Protein AF-A0A2V7P627-F1 (afdb_monomer)

Nearest PDB structures (foldseek):
  2wat-assembly2_E  TM=8.563E-01  e=9.456E-11  Saccharomyces cerevisiae
  8psp-assembly1_A  TM=8.631E-01  e=3.280E-10  Saccharomyces cerevisiae
  3hmj-assembly1_C  TM=8.530E-01  e=2.897E-10  Saccharomyces cerevisiae
  6ql6-assembly1_B  TM=8.631E-01  e=8.338E-10  Saccharomyces cerevisiae
  6ql5-assembly1_A  TM=8.754E-01  e=1.872E-09  Saccharomyces cerevisiae

Sequence (195 aa):
MSSPSKHGAGRPRSTPSRAGGRRSGRCSSCGHRSPPHSSGWASCWGAISPPRCGSRCGWASEPVLPAVNALGVGVDLVEVPRVSAIIADKGARVFERLLTPAERAYCESRPDPATHVAVRLAAKEAVYKALQGSEAARGIGWREIEVTRGADGRPDVALSGAAAARAAELRVRRVLLSLSHTHLAAVAVAVLVGE

Foldseek 3Di:
DDDDDDDDDDDDDDDPPDPPPPPQDQDPPQRDGDDPPPPDDDDPPDDDPDPPPVDPDPPPPDPPDPDWAWLFKFKFKFWLVVLVVCCVPPNPCVCPQQADPVQQVVLVPDPRSSQSSQQLNRQLRGLLRRLDDDPLSVPDGNHQWHFDADPVRHTAIHGDDSSVVSCVVSQFPGKDKDWDDDNTMIMIMITGTHD

Solvent-accessible surface area (backbone atoms only — not comparable to full-atom values): 11926 Å² total; per-residue (Å²): 134,82,86,81,91,88,87,90,85,90,82,78,88,80,68,82,72,79,77,77,76,77,73,83,65,53,43,92,90,74,68,50,69,77,76,80,85,71,93,66,98,71,85,92,82,73,93,72,80,74,80,85,66,91,61,92,69,83,72,75,76,73,82,78,69,80,83,78,37,72,77,27,59,16,68,28,75,25,50,15,60,61,42,42,50,47,35,73,75,64,37,70,69,69,46,56,75,51,38,43,74,66,51,45,53,56,23,68,76,40,100,56,34,37,52,47,46,19,40,51,52,9,39,41,48,1,43,50,54,25,60,49,92,50,76,67,44,75,64,47,51,51,53,26,45,37,79,47,64,43,97,86,68,44,63,33,72,50,62,34,74,49,43,34,52,50,35,56,74,69,46,47,73,45,66,49,57,48,77,52,70,56,89,58,34,13,37,14,40,22,35,31,26,36,119

Structure (mmCIF, N/CA/C/O backbone):
data_AF-A0A2V7P627-F1
#
_entry.id   AF-A0A2V7P627-F1
#
loop_
_atom_site.group_PDB
_atom_site.id
_atom_site.type_symbol
_atom_site.label_atom_id
_atom_site.label_alt_id
_atom_site.label_comp_id
_atom_site.label_asym_id
_atom_site.label_entity_id
_atom_site.label_seq_id
_atom_site.pdbx_PDB_ins_code
_atom_site.Cartn_x
_atom_site.Cartn_y
_atom_site.Cartn_z
_atom_site.occupancy
_atom_site.B_iso_or_equiv
_atom_site.auth_seq_id
_atom_site.auth_comp_id
_atom_site.auth_asym_id
_atom_site.auth_atom_id
_atom_site.pdbx_PDB_model_num
ATOM 1 N N . MET A 1 1 ? 28.069 41.485 -55.668 1.00 43.44 1 MET A N 1
ATOM 2 C CA . MET A 1 1 ? 27.553 42.742 -56.254 1.00 43.44 1 MET A CA 1
ATOM 3 C C . MET A 1 1 ? 26.040 42.770 -56.074 1.00 43.44 1 MET A C 1
ATOM 5 O O . MET A 1 1 ? 25.425 41.731 -56.239 1.00 43.44 1 MET A O 1
ATOM 9 N N . SER A 1 2 ? 25.514 43.927 -55.668 1.00 39.09 2 SER A N 1
ATOM 10 C CA . SER A 1 2 ? 24.137 44.456 -55.766 1.00 39.09 2 SER A CA 1
ATOM 11 C C . SER A 1 2 ? 22.899 43.534 -55.813 1.00 39.09 2 SER A C 1
ATOM 13 O O . SER A 1 2 ? 22.670 42.822 -56.785 1.00 39.09 2 SER A O 1
ATOM 15 N N . SER A 1 3 ? 21.994 43.737 -54.845 1.00 39.91 3 SER A N 1
ATOM 16 C CA . SER A 1 3 ? 20.529 43.580 -55.002 1.00 39.91 3 SER A CA 1
ATOM 17 C C . SER A 1 3 ? 19.952 44.639 -55.971 1.00 39.91 3 SER A C 1
ATOM 19 O O . SER A 1 3 ? 20.650 45.614 -56.267 1.00 39.91 3 SER A O 1
ATOM 21 N N . PRO A 1 4 ? 18.688 44.520 -56.439 1.00 46.06 4 PRO A N 1
ATOM 22 C CA . PRO A 1 4 ? 17.553 45.177 -55.742 1.00 46.06 4 PRO A CA 1
ATOM 23 C C . PRO A 1 4 ? 16.238 44.343 -55.719 1.00 46.06 4 PRO A C 1
ATOM 25 O O . PRO A 1 4 ? 15.962 43.587 -56.637 1.00 46.06 4 PRO A O 1
ATOM 28 N N . SER A 1 5 ? 15.453 44.332 -54.625 1.00 34.78 5 SER A N 1
ATOM 29 C CA . SER A 1 5 ? 14.302 45.232 -54.310 1.00 34.78 5 SER A CA 1
ATOM 30 C C . SER A 1 5 ? 13.146 45.140 -55.334 1.00 34.78 5 SER A C 1
ATOM 32 O O . SER A 1 5 ? 13.387 45.408 -56.504 1.00 34.78 5 SER A O 1
ATOM 34 N N . LYS A 1 6 ? 11.884 44.812 -55.012 1.00 37.53 6 LYS A N 1
ATOM 35 C CA . LYS A 1 6 ? 10.861 45.443 -54.122 1.00 37.53 6 LYS A CA 1
ATOM 36 C C . LYS A 1 6 ? 9.587 44.543 -54.163 1.00 37.53 6 LYS A C 1
ATOM 38 O O . LYS A 1 6 ? 9.562 43.644 -54.991 1.00 37.53 6 LYS A O 1
ATOM 43 N N . HIS A 1 7 ? 8.478 44.673 -53.418 1.00 32.97 7 HIS A N 1
ATOM 44 C CA . HIS A 1 7 ? 7.938 45.517 -52.318 1.00 32.97 7 HIS A CA 1
ATOM 45 C C . HIS A 1 7 ? 7.317 44.540 -51.260 1.00 32.97 7 HIS A C 1
ATOM 47 O O . HIS A 1 7 ? 7.348 43.337 -51.479 1.00 32.97 7 HIS A O 1
ATOM 53 N N . GLY A 1 8 ? 6.723 44.893 -50.108 1.00 31.92 8 GLY A N 1
ATOM 54 C CA . GLY A 1 8 ? 6.481 46.171 -49.422 1.00 31.92 8 GLY A CA 1
ATOM 55 C C . GLY A 1 8 ? 5.060 46.241 -48.824 1.00 31.92 8 GLY A C 1
ATOM 56 O O . GLY A 1 8 ? 4.102 46.415 -49.566 1.00 31.92 8 GLY A O 1
ATOM 57 N N . ALA A 1 9 ? 4.920 46.153 -47.494 1.00 35.50 9 ALA A N 1
ATOM 58 C CA . ALA A 1 9 ? 3.683 46.464 -46.759 1.00 35.50 9 ALA A CA 1
ATOM 59 C C . ALA A 1 9 ? 4.011 46.789 -45.289 1.00 35.50 9 ALA A C 1
ATOM 61 O O . ALA A 1 9 ? 4.375 45.906 -44.516 1.00 35.50 9 ALA A O 1
ATOM 62 N N . GLY A 1 10 ? 3.920 48.062 -44.897 1.00 35.00 10 GLY A N 1
ATOM 63 C CA . GLY A 1 10 ? 4.125 48.479 -43.506 1.00 35.00 10 GLY A CA 1
ATOM 64 C C . GLY A 1 10 ? 2.839 48.402 -42.681 1.00 35.00 10 GLY A C 1
ATOM 65 O O . GLY A 1 10 ? 1.752 48.608 -43.215 1.00 35.00 10 GLY A O 1
ATOM 66 N N . ARG A 1 11 ? 2.964 48.177 -41.368 1.00 34.94 11 ARG A N 1
ATOM 67 C CA . ARG A 1 11 ? 1.952 48.473 -40.332 1.00 34.94 11 ARG A CA 1
ATOM 68 C C . ARG A 1 11 ? 2.664 48.717 -38.981 1.00 34.94 11 ARG A C 1
ATOM 70 O O . ARG A 1 11 ? 3.873 48.500 -38.902 1.00 34.94 11 ARG A O 1
ATOM 77 N N . PRO A 1 12 ? 2.010 49.372 -38.007 1.00 37.28 12 PRO A N 1
ATOM 78 C CA . PRO A 1 12 ? 2.596 50.581 -37.430 1.00 37.28 12 PRO A CA 1
ATOM 79 C C . PRO A 1 12 ? 3.359 50.362 -36.124 1.00 37.28 12 PRO A C 1
ATOM 81 O O . PRO A 1 12 ? 3.145 49.392 -35.403 1.00 37.28 12 PRO A O 1
ATOM 84 N N . ARG A 1 13 ? 4.168 51.367 -35.764 1.00 35.12 13 ARG A N 1
ATOM 85 C CA . ARG A 1 13 ? 4.647 51.545 -34.389 1.00 35.12 13 ARG A CA 1
ATOM 86 C C . ARG A 1 13 ? 3.436 51.697 -33.469 1.00 35.12 13 ARG A C 1
ATOM 88 O O . ARG A 1 13 ? 2.691 52.668 -33.595 1.00 35.12 13 ARG A O 1
ATOM 95 N N . SER A 1 14 ? 3.255 50.763 -32.544 1.00 32.97 14 SER A N 1
ATOM 96 C CA . SER A 1 14 ? 2.273 50.889 -31.473 1.00 32.97 14 SER A CA 1
ATOM 97 C C . SER A 1 14 ? 2.694 52.014 -30.529 1.00 32.97 14 SER A C 1
ATOM 99 O O . SER A 1 14 ? 3.582 51.840 -29.692 1.00 32.97 14 SER A O 1
ATOM 101 N N . THR A 1 15 ? 2.050 53.172 -30.651 1.00 41.25 15 THR A N 1
ATOM 102 C CA . THR A 1 15 ? 1.979 54.129 -29.547 1.00 41.25 15 THR A CA 1
ATOM 103 C C . THR A 1 15 ? 1.374 53.424 -28.327 1.00 41.25 15 THR A C 1
ATOM 105 O O . THR A 1 15 ? 0.444 52.628 -28.496 1.00 41.25 15 THR A O 1
ATOM 108 N N . PRO A 1 16 ? 1.864 53.674 -27.097 1.00 34.44 16 PRO A N 1
ATOM 109 C CA . PRO A 1 16 ? 1.211 53.140 -25.911 1.00 34.44 16 PRO A CA 1
ATOM 110 C C . PRO A 1 16 ? -0.212 53.699 -25.862 1.00 34.44 16 PRO A C 1
ATOM 112 O O . PRO A 1 16 ? -0.418 54.915 -25.811 1.00 34.44 16 PRO A O 1
ATOM 115 N N . SER A 1 17 ? -1.201 52.810 -25.935 1.00 33.69 17 SER A N 1
ATOM 116 C CA . SER A 1 17 ? -2.601 53.202 -25.858 1.00 33.69 17 SER A CA 1
ATOM 117 C C . SER A 1 17 ? -2.856 53.892 -24.520 1.00 33.69 17 SER A C 1
ATOM 119 O O . SER A 1 17 ? -2.398 53.438 -23.470 1.00 33.69 17 SER A O 1
ATOM 121 N N . ARG A 1 18 ? -3.590 55.014 -24.565 1.00 33.91 18 ARG A N 1
ATOM 122 C CA . ARG A 1 18 ? -4.068 55.718 -23.368 1.00 33.91 18 ARG A CA 1
ATOM 123 C C . ARG A 1 18 ? -4.609 54.697 -22.373 1.00 33.91 18 ARG A C 1
ATOM 125 O O . ARG A 1 18 ? -5.536 53.959 -22.705 1.00 33.91 18 ARG A O 1
ATOM 132 N N . ALA A 1 19 ? -4.053 54.693 -21.163 1.00 36.66 19 ALA A N 1
ATOM 133 C CA . ALA A 1 19 ? -4.541 53.851 -20.086 1.00 36.66 19 ALA A CA 1
ATOM 134 C C . ALA A 1 19 ? -6.048 54.077 -19.915 1.00 36.66 19 ALA A C 1
ATOM 136 O O . ALA A 1 19 ? -6.486 55.181 -19.580 1.00 36.66 19 ALA A O 1
ATOM 137 N N . GLY A 1 20 ? -6.841 53.030 -20.155 1.00 32.53 20 GLY A N 1
ATOM 138 C CA . GLY A 1 20 ? -8.255 53.033 -19.814 1.00 32.53 20 GLY A CA 1
ATOM 139 C C . GLY A 1 20 ? -8.366 53.241 -18.311 1.00 32.53 20 GLY A C 1
ATOM 140 O O . GLY A 1 20 ? -8.034 52.340 -17.540 1.00 32.53 20 GLY A O 1
ATOM 141 N N . GLY A 1 21 ? -8.765 54.447 -17.902 1.00 34.91 21 GLY A N 1
ATOM 142 C CA . GLY A 1 21 ? -8.850 54.829 -16.500 1.00 34.91 21 GLY A CA 1
ATOM 143 C C . GLY A 1 21 ? -9.777 53.873 -15.764 1.00 34.91 21 GLY A C 1
ATOM 144 O O . GLY A 1 21 ? -10.999 53.967 -15.897 1.00 34.91 21 GLY A O 1
ATOM 145 N N . ARG A 1 22 ? -9.196 52.943 -14.996 1.00 37.66 22 ARG A N 1
ATOM 146 C CA . ARG A 1 22 ? -9.952 52.014 -14.157 1.00 37.66 22 ARG A CA 1
ATOM 147 C C . ARG A 1 22 ? -10.701 52.857 -13.138 1.00 37.66 22 ARG A C 1
ATOM 149 O O . ARG A 1 22 ? -10.106 53.346 -12.179 1.00 37.66 22 ARG A O 1
ATOM 156 N N . ARG A 1 23 ? -12.001 53.063 -13.369 1.00 40.00 23 ARG A N 1
ATOM 157 C CA . ARG A 1 23 ? -12.879 53.715 -12.400 1.00 40.00 23 ARG A CA 1
ATOM 158 C C . ARG A 1 23 ? -12.773 52.914 -11.112 1.00 40.00 23 ARG A C 1
ATOM 160 O O . ARG A 1 23 ? -13.258 51.789 -11.042 1.00 40.00 23 ARG A O 1
ATOM 167 N N . SER A 1 24 ? -12.148 53.503 -10.098 1.00 48.25 24 SER A N 1
ATOM 168 C CA . SER A 1 24 ? -12.245 53.043 -8.719 1.00 48.25 24 SER A CA 1
ATOM 169 C C . SER A 1 24 ? -13.691 53.249 -8.271 1.00 48.25 24 SER A C 1
ATOM 171 O O . SER A 1 24 ? -14.026 54.282 -7.685 1.00 48.25 24 SER A O 1
ATOM 173 N N . GLY A 1 25 ? -14.558 52.316 -8.662 1.00 42.22 25 GLY A N 1
ATOM 174 C CA . GLY A 1 25 ? -15.980 52.339 -8.373 1.00 42.22 25 GLY A CA 1
ATOM 175 C C . GLY A 1 25 ? -16.174 52.276 -6.870 1.00 42.22 25 GLY A C 1
ATOM 176 O O . GLY A 1 25 ? -15.902 51.255 -6.246 1.00 42.22 25 GLY A O 1
ATOM 177 N N . ARG A 1 26 ? -16.614 53.389 -6.288 1.00 46.44 26 ARG A N 1
ATOM 178 C CA . ARG A 1 26 ? -17.096 53.410 -4.913 1.00 46.44 26 ARG A CA 1
ATOM 179 C C . ARG A 1 26 ? -18.377 52.577 -4.881 1.00 46.44 26 ARG A C 1
ATOM 181 O O . ARG A 1 26 ? -19.269 52.839 -5.687 1.00 46.44 26 ARG A O 1
ATOM 188 N N . CYS A 1 27 ? -18.474 51.594 -3.988 1.00 47.19 27 CYS A N 1
ATOM 189 C CA . CYS A 1 27 ? -19.722 50.848 -3.835 1.00 47.19 27 CYS A CA 1
ATOM 190 C C . CYS A 1 27 ? -20.835 51.822 -3.415 1.00 47.19 27 CYS A C 1
ATOM 192 O O . CYS A 1 27 ? -20.680 52.542 -2.425 1.00 47.19 27 CYS A O 1
ATOM 194 N N . SER A 1 28 ? -21.930 51.875 -4.177 1.00 52.12 28 SER A N 1
ATOM 195 C CA . SER A 1 28 ? -22.992 52.875 -4.010 1.00 52.12 28 SER A CA 1
ATOM 196 C C . SER A 1 28 ? -23.788 52.724 -2.711 1.00 52.12 28 SER A C 1
ATOM 198 O O . SER A 1 28 ? -24.408 53.692 -2.286 1.00 52.12 28 SER A O 1
ATOM 200 N N . SER A 1 29 ? -23.741 51.558 -2.056 1.00 48.91 29 SER A N 1
ATOM 201 C CA . SER A 1 29 ? -24.417 51.310 -0.776 1.00 48.91 29 SER A CA 1
ATOM 202 C C . SER A 1 29 ? -23.550 51.556 0.464 1.00 48.91 29 SER A C 1
ATOM 204 O O . SER A 1 29 ? -24.093 51.903 1.508 1.00 48.91 29 SER A O 1
ATOM 206 N N . CYS A 1 30 ? -22.225 51.365 0.389 1.00 58.12 30 CYS A N 1
ATOM 207 C CA . CYS A 1 30 ? -21.352 51.382 1.574 1.00 58.12 30 CYS A CA 1
ATOM 208 C C . CYS A 1 30 ? -20.123 52.297 1.474 1.00 58.12 30 CYS A C 1
ATOM 210 O O . CYS A 1 30 ? -19.327 52.361 2.406 1.00 58.12 30 CYS A O 1
ATOM 212 N N . GLY A 1 31 ? -19.924 53.008 0.363 1.00 52.84 31 GLY A N 1
ATOM 213 C CA . GLY A 1 31 ? -18.930 54.079 0.269 1.00 52.84 31 GLY A CA 1
ATOM 214 C C . GLY A 1 31 ? -17.454 53.650 0.250 1.00 52.84 31 GLY A C 1
ATOM 215 O O . GLY A 1 31 ? -16.599 54.492 -0.037 1.00 52.84 31 GLY A O 1
ATOM 216 N N . HIS A 1 32 ? -17.127 52.382 0.502 1.00 51.62 32 HIS A N 1
ATOM 217 C CA . HIS A 1 32 ? -15.751 51.885 0.491 1.00 51.62 32 HIS A CA 1
ATOM 218 C C . HIS A 1 32 ? -15.153 51.835 -0.927 1.00 51.62 32 HIS A C 1
ATOM 220 O O . HIS A 1 32 ? -15.838 51.561 -1.917 1.00 51.62 32 HIS A O 1
ATOM 226 N N . ARG A 1 33 ? -13.841 52.096 -1.010 1.00 47.50 33 ARG A N 1
ATOM 227 C CA . ARG A 1 33 ? -12.999 51.744 -2.162 1.00 47.50 33 ARG A CA 1
ATOM 228 C C . ARG A 1 33 ? -12.481 50.323 -1.966 1.00 47.50 33 ARG A C 1
ATOM 230 O O . ARG A 1 33 ? -12.015 50.005 -0.874 1.00 47.50 33 ARG A O 1
ATOM 237 N N . SER A 1 34 ? -12.473 49.522 -3.027 1.00 49.00 34 SER A N 1
ATOM 238 C CA . SER A 1 34 ? -11.643 48.316 -3.069 1.00 49.00 34 SER A CA 1
ATOM 239 C C . SER A 1 34 ? -10.171 48.699 -2.857 1.00 49.00 34 SER A C 1
ATOM 241 O O . SER A 1 34 ? -9.734 49.700 -3.443 1.00 49.00 34 SER A O 1
ATOM 243 N N . PRO A 1 35 ? -9.392 47.945 -2.060 1.00 52.38 35 PRO A N 1
ATOM 244 C CA . PRO A 1 35 ? -7.947 48.131 -2.016 1.00 52.38 35 PRO A CA 1
ATOM 245 C C . PRO A 1 35 ? -7.351 47.845 -3.405 1.00 52.38 35 PRO A C 1
ATOM 247 O O . PRO A 1 35 ? -7.895 47.017 -4.145 1.00 52.38 35 PRO A O 1
ATOM 250 N N . PRO A 1 36 ? -6.258 48.522 -3.801 1.00 43.66 36 PRO A N 1
ATOM 251 C CA . PRO A 1 36 ? -5.590 48.215 -5.055 1.00 43.66 36 PRO A CA 1
ATOM 252 C C . PRO A 1 36 ? -5.055 46.781 -5.010 1.00 43.66 36 PRO A C 1
ATOM 254 O O . PRO A 1 36 ? -4.403 46.385 -4.047 1.00 43.66 36 PRO A O 1
ATOM 257 N N . HIS A 1 37 ? -5.314 46.012 -6.065 1.00 47.41 37 HIS A N 1
ATOM 258 C CA . HIS A 1 37 ? -4.765 44.668 -6.216 1.00 47.41 37 HIS A CA 1
ATOM 259 C C . HIS A 1 37 ? -3.249 44.775 -6.438 1.00 47.41 37 HIS A C 1
ATOM 261 O O . HIS A 1 37 ? -2.794 44.989 -7.563 1.00 47.41 37 HIS A O 1
ATOM 267 N N . SER A 1 38 ? -2.457 44.668 -5.372 1.00 43.28 38 SER A N 1
ATOM 268 C CA . SER A 1 38 ? -1.006 44.556 -5.482 1.00 43.28 38 SER A CA 1
ATOM 269 C C . SER A 1 38 ? -0.659 43.181 -6.045 1.00 43.28 38 SER A C 1
ATOM 271 O O . SER A 1 38 ? -0.788 42.166 -5.361 1.00 43.28 38 SER A O 1
ATOM 273 N N . SER A 1 39 ? -0.209 43.146 -7.296 1.00 48.56 39 SER A N 1
ATOM 274 C CA . SER A 1 39 ? 0.415 41.973 -7.901 1.00 48.56 39 SER A CA 1
ATOM 275 C C . SER A 1 39 ? 1.757 41.696 -7.213 1.00 48.56 39 SER A C 1
ATOM 277 O O . SER A 1 39 ? 2.793 42.204 -7.638 1.00 48.56 39 SER A O 1
ATOM 279 N N . GLY A 1 40 ? 1.728 40.925 -6.129 1.00 37.06 40 GLY A N 1
ATOM 280 C CA . GLY A 1 40 ? 2.912 40.544 -5.366 1.00 37.06 40 GLY A CA 1
ATOM 281 C C . GLY A 1 40 ? 2.590 39.423 -4.387 1.00 37.06 40 GLY A C 1
ATOM 282 O O . GLY A 1 40 ? 1.754 39.588 -3.502 1.00 37.06 40 GLY A O 1
ATOM 283 N N . TRP A 1 41 ? 3.248 38.275 -4.550 1.00 43.81 41 TRP A N 1
ATOM 284 C CA . TRP A 1 41 ? 3.191 37.185 -3.580 1.00 43.81 41 TRP A CA 1
ATOM 285 C C . TRP A 1 41 ? 3.935 37.588 -2.301 1.00 43.81 41 TRP A C 1
ATOM 287 O O . TRP A 1 41 ? 5.161 37.530 -2.255 1.00 43.81 41 TRP A O 1
ATOM 297 N N . ALA A 1 42 ? 3.197 37.973 -1.259 1.00 34.00 42 ALA A N 1
ATOM 298 C CA . ALA A 1 42 ? 3.741 38.141 0.084 1.00 34.00 42 ALA A CA 1
ATOM 299 C C . ALA A 1 42 ? 2.686 37.832 1.162 1.00 34.00 42 ALA A C 1
ATOM 301 O O . ALA A 1 42 ? 1.607 38.417 1.181 1.00 34.00 42 ALA A O 1
ATOM 302 N N . SER A 1 43 ? 3.039 36.912 2.067 1.00 37.88 43 SER A N 1
ATOM 303 C CA . SER A 1 43 ? 2.527 36.799 3.445 1.00 37.88 43 SER A CA 1
ATOM 304 C C . SER A 1 43 ? 1.008 36.940 3.677 1.00 37.88 43 SER A C 1
ATOM 306 O O . SER A 1 43 ? 0.545 37.936 4.226 1.00 37.88 43 SER A O 1
ATOM 308 N N . CYS A 1 44 ? 0.245 35.876 3.406 1.00 35.41 44 CYS A N 1
ATOM 309 C CA . CYS A 1 44 ? -1.095 35.675 3.986 1.00 35.41 44 CYS A CA 1
ATOM 310 C C . CYS A 1 44 ? -1.037 34.806 5.259 1.00 35.41 44 CYS A C 1
ATOM 312 O O . CYS A 1 44 ? -1.666 33.756 5.334 1.00 35.41 44 CYS A O 1
ATOM 314 N N . TRP A 1 45 ? -0.261 35.241 6.256 1.00 40.31 45 TRP A N 1
ATOM 315 C CA . TRP A 1 45 ? -0.302 34.728 7.635 1.00 40.31 45 TRP A CA 1
ATOM 316 C C . TRP A 1 45 ? -0.475 35.927 8.572 1.00 40.31 45 TRP A C 1
ATOM 318 O O . TRP A 1 45 ? 0.486 36.486 9.091 1.00 40.31 45 TRP A O 1
ATOM 328 N N . GLY A 1 46 ? -1.720 36.380 8.706 1.00 37.38 46 GLY A N 1
ATOM 329 C CA . GLY A 1 46 ? -2.090 37.572 9.466 1.00 37.38 46 GLY A CA 1
ATOM 330 C C . GLY A 1 46 ? -3.586 37.829 9.327 1.00 37.38 46 GLY A C 1
ATOM 331 O O . GLY A 1 46 ? -4.095 37.937 8.215 1.00 37.38 46 GLY A O 1
ATOM 332 N N . ALA A 1 47 ? -4.300 37.851 10.451 1.00 49.97 47 ALA A N 1
ATOM 333 C CA . ALA A 1 47 ? -5.758 37.835 10.476 1.00 49.97 47 ALA A CA 1
ATOM 334 C C . ALA A 1 47 ? -6.393 39.047 9.770 1.00 49.97 47 ALA A C 1
ATOM 336 O O . ALA A 1 47 ? -6.164 40.192 10.156 1.00 49.97 47 ALA A O 1
ATOM 337 N N . ILE A 1 48 ? -7.286 38.780 8.814 1.00 44.91 48 ILE A N 1
ATOM 338 C CA . ILE A 1 48 ? -8.283 39.746 8.342 1.00 44.91 48 ILE A CA 1
ATOM 339 C C . ILE A 1 48 ? -9.642 39.047 8.330 1.00 44.91 48 ILE A C 1
ATOM 341 O O . ILE A 1 48 ? -10.093 38.532 7.308 1.00 44.91 48 ILE A O 1
ATOM 345 N N . SER A 1 49 ? -10.328 39.066 9.473 1.00 48.88 49 SER A N 1
ATOM 346 C CA . SER A 1 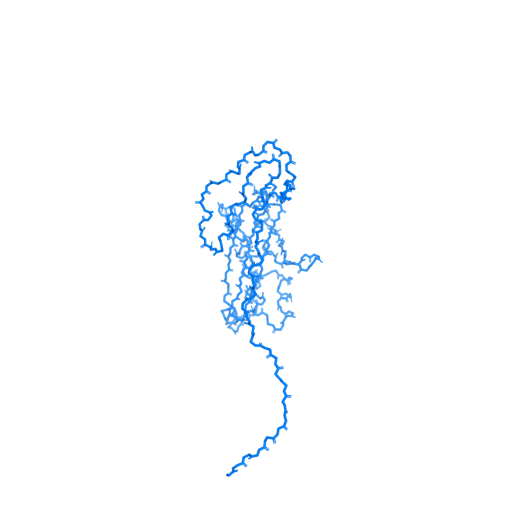49 ? -11.791 39.000 9.450 1.00 48.88 49 SER A CA 1
ATOM 347 C C . SER A 1 49 ? -12.273 40.197 8.623 1.00 48.88 49 SER A C 1
ATOM 349 O O . SER A 1 49 ? -11.934 41.329 8.986 1.00 48.88 49 SER A O 1
ATOM 351 N N . PRO A 1 50 ? -13.017 40.010 7.517 1.00 52.16 50 PRO A N 1
ATOM 352 C CA . PRO A 1 50 ? -13.484 41.143 6.733 1.00 52.16 50 PRO A CA 1
ATOM 353 C C . PRO A 1 50 ? -14.370 42.039 7.614 1.00 52.16 50 PRO A C 1
ATOM 355 O O . PRO A 1 50 ? -15.132 41.522 8.441 1.00 52.16 50 PRO A O 1
ATOM 358 N N . PRO A 1 51 ? -14.294 43.376 7.473 1.00 46.56 51 PRO A N 1
ATOM 359 C CA . PRO A 1 51 ? -15.152 44.270 8.236 1.00 46.56 51 PRO A CA 1
ATOM 360 C C . PRO A 1 51 ? -16.614 43.913 7.959 1.00 46.56 51 PRO A C 1
ATOM 362 O O . PRO A 1 51 ? -17.018 43.787 6.800 1.00 46.56 51 PRO A O 1
ATOM 365 N N . ARG A 1 52 ? -17.408 43.738 9.025 1.00 43.59 52 ARG A N 1
ATOM 366 C CA . ARG A 1 52 ? -18.834 43.389 8.935 1.00 43.59 52 ARG A CA 1
ATOM 367 C C . ARG A 1 52 ? -19.619 44.541 8.308 1.00 43.59 52 ARG A C 1
ATOM 369 O O . ARG A 1 52 ? -20.193 45.377 8.999 1.00 43.59 52 ARG A O 1
ATOM 376 N N . CYS A 1 53 ? -19.647 44.576 6.981 1.00 45.97 53 CYS A N 1
ATOM 377 C CA . CYS A 1 53 ? -20.523 45.446 6.218 1.00 45.97 53 CYS A CA 1
ATOM 378 C C . CYS A 1 53 ? -21.973 45.012 6.480 1.00 45.97 53 CYS A C 1
ATOM 380 O O . CYS A 1 53 ? -22.390 43.946 6.039 1.00 45.97 53 CYS A O 1
ATOM 382 N N . GLY A 1 54 ? -22.737 45.822 7.218 1.00 53.41 54 GLY A N 1
ATOM 383 C CA . GLY A 1 54 ? -24.111 45.502 7.636 1.00 53.41 54 GLY A CA 1
ATOM 384 C C . GLY A 1 54 ? -25.160 45.476 6.513 1.00 53.41 54 GLY A C 1
ATOM 385 O O . GLY A 1 54 ? -26.342 45.290 6.789 1.00 53.41 54 GLY A O 1
ATOM 386 N N . SER A 1 55 ? -24.763 45.666 5.253 1.00 50.88 55 SER A N 1
ATOM 387 C CA . SER A 1 55 ? -25.639 45.468 4.095 1.00 50.88 55 SER A CA 1
ATOM 388 C C . SER A 1 55 ? -25.531 44.033 3.585 1.00 50.88 55 SER A C 1
ATOM 390 O O . SER A 1 55 ? -24.425 43.506 3.501 1.00 50.88 55 SER A O 1
ATOM 392 N N . ARG A 1 56 ? -26.650 43.433 3.157 1.00 48.03 56 ARG A N 1
ATOM 393 C CA . ARG A 1 56 ? -26.692 42.124 2.476 1.00 48.03 56 ARG A CA 1
ATOM 394 C C . ARG A 1 56 ? -26.014 42.176 1.099 1.00 48.03 56 ARG A C 1
ATOM 396 O O . ARG A 1 56 ? -26.679 42.122 0.068 1.00 48.03 56 ARG A O 1
ATOM 403 N N . CYS A 1 57 ? -24.689 42.268 1.063 1.00 50.72 57 CYS A N 1
ATOM 404 C CA . CYS A 1 57 ? -23.931 41.838 -0.100 1.00 50.72 57 CYS A CA 1
ATOM 405 C C . CYS A 1 57 ? -23.981 40.307 -0.138 1.00 50.72 57 CYS A C 1
ATOM 407 O O . CYS A 1 57 ? -23.595 39.640 0.820 1.00 50.72 57 CYS A O 1
ATOM 409 N N . GLY A 1 58 ? -24.501 39.761 -1.238 1.00 49.44 58 GLY A N 1
ATOM 410 C CA . GLY A 1 58 ? -24.558 38.324 -1.485 1.00 49.44 58 GLY A CA 1
ATOM 411 C C . GLY A 1 58 ? -23.176 37.769 -1.808 1.00 49.44 58 GLY A C 1
ATOM 412 O O . GLY A 1 58 ? -22.914 37.400 -2.948 1.00 49.44 58 GLY A O 1
ATOM 413 N N . TRP A 1 59 ? -22.298 37.711 -0.806 1.00 47.78 59 TRP A N 1
ATOM 414 C CA . TRP A 1 59 ? -21.193 36.762 -0.819 1.00 47.78 59 TRP A CA 1
ATOM 415 C C . TRP A 1 59 ? -21.854 35.388 -0.782 1.00 47.78 59 TRP A C 1
ATOM 417 O O . TRP A 1 59 ? -22.332 34.961 0.270 1.00 47.78 59 TRP A O 1
ATOM 427 N N . ALA A 1 60 ? -21.979 34.748 -1.946 1.00 54.59 60 ALA A N 1
ATOM 428 C CA . ALA A 1 60 ? -22.376 33.352 -2.001 1.00 54.59 60 ALA A CA 1
ATOM 429 C C . ALA A 1 60 ? -21.404 32.597 -1.094 1.00 54.59 60 ALA A C 1
ATOM 431 O O . ALA A 1 60 ? -20.193 32.667 -1.308 1.00 54.59 60 ALA A O 1
ATOM 432 N N . SER A 1 61 ? -21.924 31.963 -0.043 1.00 60.12 61 SER A N 1
ATOM 433 C CA . SER A 1 61 ? -21.112 31.135 0.837 1.00 60.12 61 SER A CA 1
ATOM 434 C C . SER A 1 61 ? -20.425 30.095 -0.035 1.00 60.12 61 SER A C 1
ATOM 436 O O . SER A 1 61 ? -21.124 29.304 -0.677 1.00 60.12 61 SER A O 1
ATOM 438 N N . GLU A 1 62 ? -19.091 30.124 -0.090 1.00 63.09 62 GLU A N 1
ATOM 439 C CA . GLU A 1 62 ? -18.340 29.073 -0.770 1.00 63.09 62 GLU A CA 1
ATOM 440 C C . GLU A 1 62 ? -18.835 27.723 -0.239 1.00 63.09 62 GLU A C 1
ATOM 442 O O . GLU A 1 62 ? -19.091 27.609 0.967 1.00 63.09 62 GLU A O 1
ATOM 447 N N . PRO A 1 63 ? -19.042 26.721 -1.112 1.00 59.91 63 PRO A N 1
ATOM 448 C CA . PRO A 1 63 ? -19.513 25.425 -0.668 1.00 59.91 63 PRO A CA 1
ATOM 449 C C . PRO A 1 63 ? -18.493 24.876 0.323 1.00 59.91 63 PRO A C 1
ATOM 451 O O . PRO A 1 63 ? -17.379 24.514 -0.055 1.00 59.91 63 PRO A O 1
ATOM 454 N N . VAL A 1 64 ? -18.881 24.840 1.600 1.00 63.38 64 VAL A N 1
ATOM 455 C CA . VAL A 1 64 ? -18.095 24.204 2.652 1.00 63.38 64 VAL A CA 1
ATOM 456 C C . VAL A 1 64 ? -18.011 22.738 2.262 1.00 63.38 64 VAL A C 1
ATOM 458 O O . VAL A 1 64 ? -18.990 22.000 2.381 1.00 63.38 64 VAL A O 1
ATOM 461 N N . LEU A 1 65 ? -16.861 22.343 1.712 1.00 64.56 65 LEU A N 1
ATOM 462 C CA . LEU A 1 65 ? -16.597 20.951 1.383 1.00 64.56 65 LEU A CA 1
ATOM 463 C C . LEU A 1 65 ? -16.818 20.125 2.658 1.00 64.56 65 LEU A C 1
ATOM 465 O O . LEU A 1 65 ? -16.420 20.581 3.736 1.00 64.56 65 LEU A O 1
ATOM 469 N N . PRO A 1 66 ? -17.463 18.946 2.567 1.00 69.12 66 PRO A N 1
ATOM 470 C CA . PRO A 1 66 ? -17.700 18.115 3.739 1.00 69.12 66 PRO A CA 1
ATOM 471 C C . PRO A 1 66 ? -16.370 17.868 4.451 1.00 69.12 66 PRO A C 1
ATOM 473 O O . PRO A 1 66 ? -15.380 17.504 3.812 1.00 69.12 66 PRO A O 1
ATOM 476 N N . ALA A 1 67 ? -16.341 18.132 5.759 1.00 73.75 67 ALA A N 1
ATOM 477 C CA . ALA A 1 67 ? -15.117 18.062 6.541 1.00 73.75 67 ALA A CA 1
ATOM 478 C C . ALA A 1 67 ? -14.540 16.641 6.474 1.00 73.75 67 A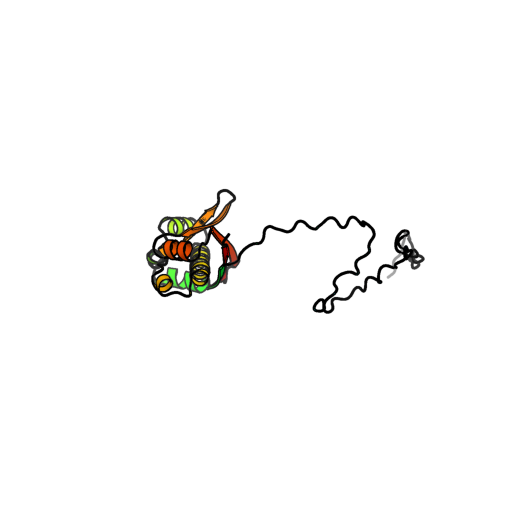LA A C 1
ATOM 480 O O . ALA A 1 67 ? -15.186 15.678 6.878 1.00 73.75 67 ALA A O 1
ATOM 481 N N . VAL A 1 68 ? -13.325 16.509 5.940 1.00 76.94 68 VAL A N 1
ATOM 482 C CA . VAL A 1 68 ? -12.628 15.223 5.861 1.00 76.94 68 VAL A CA 1
ATOM 483 C C . VAL A 1 68 ? -11.862 15.023 7.162 1.00 76.94 68 VAL A C 1
ATOM 485 O O . VAL A 1 68 ? -10.831 15.659 7.381 1.00 76.94 68 VAL A O 1
ATOM 488 N N . ASN A 1 69 ? -12.365 14.146 8.029 1.00 90.38 69 ASN A N 1
ATOM 489 C CA . ASN A 1 69 ? -11.710 13.810 9.287 1.00 90.38 69 ASN A CA 1
ATOM 490 C C . ASN A 1 69 ? -10.520 12.865 9.033 1.00 90.38 69 ASN A C 1
ATOM 492 O O . ASN A 1 69 ? -10.699 11.662 8.840 1.00 90.38 69 ASN A O 1
ATOM 496 N N . ALA A 1 70 ? -9.306 13.417 8.961 1.00 93.69 70 ALA A N 1
ATOM 497 C CA . ALA A 1 70 ? -8.086 12.655 8.704 1.00 93.69 70 ALA A CA 1
ATOM 498 C C . ALA A 1 70 ? -7.549 12.020 10.001 1.00 93.69 70 ALA A C 1
ATOM 500 O O . ALA A 1 70 ? -7.015 12.708 10.867 1.00 93.69 70 ALA A O 1
ATOM 501 N N . LEU A 1 71 ? -7.668 10.695 10.108 1.00 95.50 71 LEU A N 1
ATOM 502 C CA . LEU A 1 71 ? -7.290 9.909 11.291 1.00 95.50 71 LEU A CA 1
ATOM 503 C C . LEU A 1 71 ? -5.812 9.493 11.298 1.00 95.50 71 LEU A C 1
ATOM 505 O O . LEU A 1 71 ? -5.247 9.202 12.348 1.00 95.50 71 LEU A O 1
ATOM 509 N N . GLY A 1 72 ? -5.192 9.430 10.120 1.00 95.94 72 GLY A N 1
ATOM 510 C CA . GLY A 1 72 ? -3.819 8.973 9.941 1.00 95.94 72 GLY A CA 1
ATOM 511 C C . GLY A 1 72 ? -3.335 9.217 8.518 1.00 95.94 72 GLY A C 1
ATOM 512 O O . GLY A 1 72 ? -4.132 9.293 7.580 1.00 95.94 72 GLY A O 1
ATOM 513 N N . VAL A 1 73 ? -2.022 9.347 8.352 1.00 97.69 73 VAL A N 1
ATOM 514 C CA . VAL A 1 73 ? -1.368 9.565 7.059 1.00 97.69 73 VAL A CA 1
ATOM 515 C C . VAL A 1 73 ? -0.105 8.721 6.979 1.00 97.69 73 VAL A C 1
ATOM 517 O O . VAL A 1 73 ? 0.616 8.575 7.964 1.00 97.69 73 VAL A O 1
ATOM 520 N N . GLY A 1 74 ? 0.177 8.188 5.799 1.00 98.25 74 GLY A N 1
ATOM 521 C CA . GLY A 1 74 ? 1.423 7.497 5.516 1.00 98.25 74 GLY A CA 1
ATOM 522 C C . GLY A 1 74 ? 1.900 7.774 4.100 1.00 98.25 74 GLY A C 1
ATOM 523 O O . GLY A 1 74 ? 1.114 7.985 3.176 1.00 98.25 74 GLY A O 1
ATOM 524 N N . VAL A 1 75 ? 3.219 7.791 3.944 1.00 98.62 75 VAL A N 1
ATOM 525 C CA . VAL A 1 75 ? 3.906 7.955 2.665 1.00 98.62 75 VAL A CA 1
ATOM 526 C C . VAL A 1 75 ? 5.046 6.949 2.592 1.00 98.62 75 VAL A C 1
ATOM 528 O O . VAL A 1 75 ? 5.720 6.675 3.593 1.00 98.62 75 VAL A O 1
ATOM 531 N N . ASP A 1 76 ? 5.258 6.383 1.412 1.00 98.69 76 ASP A N 1
ATOM 5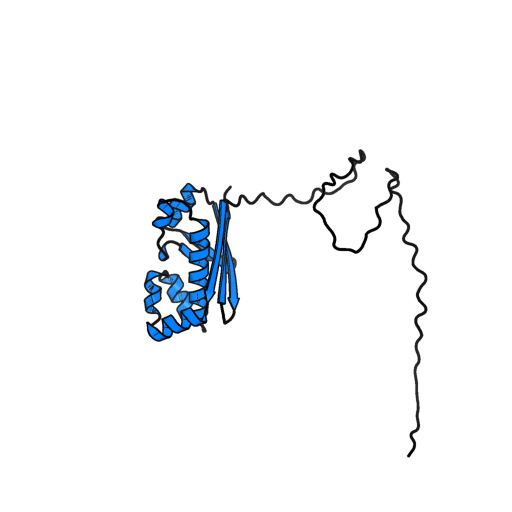32 C CA . ASP A 1 76 ? 6.391 5.503 1.156 1.00 98.69 76 ASP A CA 1
ATOM 533 C C . ASP A 1 76 ? 6.932 5.653 -0.268 1.00 98.69 76 ASP A C 1
ATOM 535 O O . ASP A 1 76 ? 6.204 6.049 -1.184 1.00 98.69 76 ASP A O 1
ATOM 539 N N . LEU A 1 77 ? 8.223 5.357 -0.422 1.00 98.56 77 LEU A N 1
ATOM 540 C CA . LEU A 1 77 ? 8.984 5.465 -1.659 1.00 98.56 77 LEU A CA 1
ATOM 541 C C . LEU A 1 77 ? 9.814 4.190 -1.846 1.00 98.56 77 LEU A C 1
ATOM 543 O O . LEU A 1 77 ? 10.674 3.879 -1.025 1.00 98.56 77 LEU A O 1
ATOM 547 N N . VAL A 1 78 ? 9.605 3.497 -2.964 1.00 98.56 78 VAL A N 1
ATOM 548 C CA . VAL A 1 78 ? 10.320 2.267 -3.322 1.00 98.56 78 VAL A CA 1
ATOM 549 C C . VAL A 1 78 ? 11.075 2.470 -4.630 1.00 98.56 78 VAL A C 1
ATOM 551 O O . VAL A 1 78 ? 10.487 2.811 -5.655 1.00 98.56 78 VAL A O 1
ATOM 554 N N . GLU A 1 79 ? 12.381 2.221 -4.612 1.00 98.50 79 GLU A N 1
ATOM 555 C CA . GLU A 1 79 ? 13.223 2.231 -5.810 1.00 98.50 79 GLU A CA 1
ATOM 556 C C . GLU A 1 79 ? 12.881 1.053 -6.734 1.00 98.50 79 GLU A C 1
ATOM 558 O O . GLU A 1 79 ? 13.003 -0.116 -6.353 1.00 98.50 79 GLU A O 1
ATOM 563 N N . VAL A 1 80 ? 12.510 1.351 -7.980 1.00 98.19 80 VAL A N 1
ATOM 564 C CA . VAL A 1 80 ? 12.240 0.334 -9.006 1.00 98.19 80 VAL A CA 1
ATOM 565 C C . VAL A 1 80 ? 13.494 -0.499 -9.316 1.00 98.19 80 VAL A C 1
ATOM 567 O O . VAL A 1 80 ? 13.378 -1.725 -9.290 1.00 98.19 80 VAL A O 1
ATOM 570 N N . PRO A 1 81 ? 14.706 0.078 -9.504 1.00 98.00 81 PRO A N 1
ATOM 571 C CA . PRO A 1 81 ? 15.921 -0.707 -9.744 1.00 98.00 81 PRO A CA 1
ATOM 572 C C . PRO A 1 81 ? 16.220 -1.732 -8.646 1.00 98.00 81 PRO A C 1
ATOM 574 O O . PRO A 1 81 ? 16.678 -2.835 -8.941 1.00 98.00 81 PRO A O 1
ATOM 577 N N . ARG A 1 82 ? 15.906 -1.410 -7.383 1.00 97.25 82 ARG A N 1
ATOM 578 C CA . ARG A 1 82 ? 16.069 -2.326 -6.248 1.00 97.25 82 ARG A CA 1
ATOM 579 C C . ARG A 1 82 ? 15.109 -3.512 -6.331 1.00 97.25 82 ARG A C 1
ATOM 581 O O . ARG A 1 82 ? 15.520 -4.640 -6.073 1.00 97.25 82 ARG A O 1
ATOM 588 N N . VAL A 1 83 ? 13.854 -3.283 -6.721 1.00 97.31 83 VAL A N 1
ATOM 589 C CA . VAL A 1 83 ? 12.885 -4.364 -6.965 1.00 97.31 83 VAL A CA 1
ATOM 590 C C . VAL A 1 83 ? 13.320 -5.218 -8.159 1.00 97.31 83 VAL A C 1
ATOM 592 O O . VAL A 1 83 ? 13.341 -6.442 -8.040 1.00 97.31 83 VAL A O 1
ATOM 595 N N . SER A 1 84 ? 13.757 -4.604 -9.263 1.00 96.31 84 SER A N 1
ATOM 596 C CA . SER A 1 84 ? 14.289 -5.314 -10.435 1.00 96.31 84 SER A CA 1
ATOM 597 C C . SER A 1 84 ? 15.485 -6.204 -10.086 1.00 96.31 84 SER A C 1
ATOM 599 O O . SER A 1 84 ? 15.516 -7.365 -10.488 1.00 96.31 84 SER A O 1
ATOM 601 N N . ALA A 1 85 ? 16.435 -5.704 -9.288 1.00 96.75 85 ALA A N 1
ATOM 602 C CA . ALA A 1 85 ? 17.587 -6.480 -8.828 1.00 96.75 85 ALA A CA 1
ATOM 603 C C . ALA A 1 85 ? 17.171 -7.687 -7.968 1.00 96.75 85 ALA A C 1
ATOM 605 O O . ALA A 1 85 ? 17.687 -8.784 -8.159 1.00 96.75 85 ALA A O 1
ATOM 606 N N . ILE A 1 86 ? 16.191 -7.518 -7.072 1.00 95.19 86 ILE A N 1
ATOM 607 C CA . ILE A 1 86 ? 15.648 -8.617 -6.255 1.00 95.19 86 ILE A CA 1
ATOM 608 C C . ILE A 1 86 ? 14.945 -9.673 -7.128 1.00 95.19 86 ILE A C 1
ATOM 610 O O . ILE A 1 86 ? 15.096 -10.866 -6.869 1.00 95.19 86 ILE A O 1
ATOM 614 N N . ILE A 1 87 ? 14.207 -9.261 -8.167 1.00 93.81 87 ILE A N 1
ATOM 615 C CA . ILE A 1 87 ? 13.580 -10.185 -9.129 1.00 93.81 87 ILE A CA 1
ATOM 616 C C . ILE A 1 87 ? 14.646 -10.947 -9.929 1.00 93.81 87 ILE A C 1
ATOM 618 O O . ILE A 1 87 ? 14.489 -12.148 -10.134 1.00 93.81 87 ILE A O 1
ATOM 622 N N . ALA A 1 88 ? 15.724 -10.283 -10.354 1.00 93.81 88 ALA A N 1
ATOM 623 C CA . ALA A 1 88 ? 16.810 -10.910 -11.108 1.00 93.81 88 ALA A CA 1
ATOM 624 C C . ALA A 1 88 ? 17.623 -11.917 -10.268 1.00 93.81 88 ALA A C 1
ATOM 626 O O . ALA A 1 88 ? 17.968 -12.981 -10.769 1.00 93.81 88 ALA A O 1
ATOM 627 N N . ASP A 1 89 ? 17.890 -11.600 -8.998 1.00 93.88 89 ASP A N 1
ATOM 628 C CA . ASP A 1 89 ? 18.660 -12.438 -8.064 1.00 93.88 89 ASP A CA 1
ATOM 629 C C . ASP A 1 89 ? 17.845 -13.628 -7.518 1.00 93.88 89 ASP A C 1
ATOM 631 O O . ASP A 1 89 ? 18.332 -14.755 -7.462 1.00 93.88 89 ASP A O 1
ATOM 635 N N . LYS A 1 90 ? 16.582 -13.400 -7.122 1.00 91.00 90 LYS A N 1
ATOM 636 C CA . LYS A 1 90 ? 15.780 -14.372 -6.339 1.00 91.00 90 LYS A CA 1
ATOM 637 C C . LYS A 1 90 ? 14.524 -14.877 -7.047 1.00 91.00 90 LYS A C 1
ATOM 639 O O . LYS A 1 90 ? 13.813 -15.727 -6.506 1.00 91.00 90 LYS A O 1
ATOM 644 N N . GLY A 1 91 ? 14.229 -14.358 -8.238 1.00 89.06 91 GLY A N 1
ATOM 645 C CA . GLY A 1 91 ? 12.982 -14.602 -8.957 1.00 89.06 91 GLY A CA 1
ATOM 646 C C . GLY A 1 91 ? 11.772 -13.899 -8.328 1.00 89.06 91 GLY A C 1
ATOM 647 O O . GLY A 1 91 ? 11.764 -13.525 -7.156 1.00 89.06 91 GLY A O 1
ATOM 648 N N . ALA A 1 92 ? 10.688 -13.765 -9.096 1.00 81.62 92 ALA A N 1
ATOM 649 C CA . ALA A 1 92 ? 9.464 -13.087 -8.646 1.00 81.62 92 ALA A CA 1
ATOM 650 C C . ALA A 1 92 ? 8.789 -13.741 -7.416 1.00 81.62 92 ALA A C 1
ATOM 652 O O . ALA A 1 92 ? 8.079 -13.066 -6.669 1.00 81.62 92 ALA A O 1
ATOM 653 N N . ARG A 1 93 ? 9.056 -15.031 -7.149 1.00 86.12 93 ARG A N 1
ATOM 654 C CA . ARG A 1 93 ? 8.480 -15.787 -6.017 1.00 86.12 93 ARG A CA 1
ATOM 655 C C . ARG A 1 93 ? 8.814 -15.201 -4.643 1.00 86.12 93 ARG A C 1
ATOM 657 O O . ARG A 1 93 ? 8.056 -15.389 -3.696 1.00 86.12 93 ARG A O 1
ATOM 664 N N . VAL A 1 94 ? 9.896 -14.430 -4.518 1.00 89.00 94 VAL A N 1
ATOM 665 C CA . VAL A 1 94 ? 10.232 -13.715 -3.272 1.00 89.00 94 VAL A CA 1
ATOM 666 C C . VAL A 1 94 ? 9.110 -12.765 -2.814 1.00 89.00 94 VAL A C 1
ATOM 668 O O . VAL A 1 94 ? 8.896 -12.597 -1.612 1.00 89.00 94 VAL A O 1
ATOM 671 N N . PHE A 1 95 ? 8.322 -12.223 -3.750 1.00 91.94 95 PHE A N 1
ATOM 672 C CA . PHE A 1 95 ? 7.185 -11.345 -3.460 1.00 91.94 95 PHE A CA 1
ATOM 673 C C . PHE A 1 95 ? 5.908 -12.092 -3.070 1.00 91.94 95 PHE A C 1
ATOM 675 O O . PHE A 1 95 ? 4.949 -11.449 -2.648 1.00 91.94 95 PHE A O 1
ATOM 682 N N . GLU A 1 96 ? 5.878 -13.430 -3.116 1.00 92.88 96 GLU A N 1
ATOM 683 C CA . GLU A 1 96 ? 4.711 -14.202 -2.675 1.00 92.88 96 GLU A CA 1
ATOM 684 C C . GLU A 1 96 ? 4.323 -13.870 -1.235 1.00 92.88 96 GLU A C 1
ATOM 686 O O . GLU A 1 96 ? 3.136 -13.794 -0.940 1.00 92.88 96 GLU A O 1
ATOM 691 N N . ARG A 1 97 ? 5.285 -13.651 -0.330 1.00 93.81 97 ARG A N 1
ATOM 692 C CA . ARG A 1 97 ? 5.008 -13.304 1.078 1.00 93.81 97 ARG A CA 1
ATOM 693 C C . ARG A 1 97 ? 4.470 -11.880 1.267 1.00 93.81 97 ARG A C 1
ATOM 695 O O . ARG A 1 97 ? 3.876 -11.610 2.304 1.00 93.81 97 ARG A O 1
ATOM 702 N N . LEU A 1 98 ? 4.677 -10.998 0.289 1.00 95.62 98 LEU A N 1
ATOM 703 C CA . LEU A 1 98 ? 4.379 -9.564 0.380 1.00 95.62 98 LEU A CA 1
ATOM 704 C C . LEU A 1 98 ? 3.086 -9.187 -0.366 1.00 95.62 98 LEU A C 1
ATOM 706 O O . LEU A 1 98 ? 2.350 -8.296 0.056 1.00 95.62 98 LEU A O 1
ATOM 710 N N . LEU A 1 99 ? 2.794 -9.886 -1.464 1.00 97.62 99 LEU A N 1
ATOM 711 C CA . LEU A 1 99 ? 1.639 -9.650 -2.329 1.00 97.62 99 LEU A CA 1
ATOM 712 C C . LEU A 1 99 ? 0.567 -10.731 -2.146 1.00 97.62 99 LEU A C 1
ATOM 714 O O . LEU A 1 99 ? 0.872 -11.896 -1.864 1.00 97.62 99 LEU A O 1
ATOM 718 N N . THR A 1 100 ? -0.696 -10.365 -2.346 1.00 98.06 100 THR A N 1
ATOM 719 C CA . THR A 1 100 ? -1.773 -11.346 -2.523 1.00 98.06 100 THR A CA 1
ATOM 720 C C . THR A 1 100 ? -1.616 -12.079 -3.867 1.00 98.06 100 THR A C 1
ATOM 722 O O . THR A 1 100 ? -0.890 -11.618 -4.758 1.00 98.06 100 THR A O 1
ATOM 725 N N . PRO A 1 101 ? -2.293 -13.225 -4.071 1.00 96.88 101 PRO A N 1
ATOM 726 C CA . PRO A 1 101 ? -2.316 -13.885 -5.375 1.00 96.88 101 PRO A CA 1
ATOM 727 C C . PRO A 1 101 ? -2.853 -12.984 -6.499 1.00 96.88 101 PRO A C 1
ATOM 729 O O . PRO A 1 101 ? -2.327 -13.037 -7.609 1.00 96.88 101 PRO A O 1
ATOM 732 N N . ALA A 1 102 ? -3.849 -12.136 -6.212 1.00 96.81 102 ALA A N 1
ATOM 733 C CA . ALA A 1 102 ? -4.447 -11.228 -7.189 1.00 96.81 102 ALA A CA 1
ATOM 734 C C . ALA A 1 102 ? -3.513 -10.058 -7.542 1.00 96.81 102 ALA A C 1
ATOM 736 O O . ALA A 1 102 ? -3.341 -9.745 -8.720 1.00 96.81 102 ALA A O 1
ATOM 737 N N . GLU A 1 103 ? -2.841 -9.458 -6.554 1.00 97.56 103 GLU A N 1
ATOM 738 C CA . GLU A 1 103 ? -1.816 -8.435 -6.792 1.00 97.56 103 GLU A CA 1
ATOM 739 C C . GLU A 1 103 ? -0.644 -8.978 -7.606 1.00 97.56 103 GLU A C 1
ATOM 741 O O . GLU A 1 103 ? -0.177 -8.308 -8.527 1.00 97.56 103 GLU A O 1
ATOM 746 N N . ARG A 1 104 ? -0.178 -10.194 -7.290 1.00 95.62 104 ARG A N 1
ATOM 747 C CA . ARG A 1 104 ? 0.915 -10.839 -8.022 1.00 95.62 104 ARG A CA 1
ATOM 748 C C . ARG A 1 104 ? 0.521 -11.100 -9.476 1.00 95.62 104 ARG A C 1
ATOM 750 O O . ARG A 1 104 ? 1.233 -10.644 -10.364 1.00 95.62 104 ARG A O 1
ATOM 757 N N . ALA A 1 105 ? -0.631 -11.733 -9.713 1.00 95.50 105 ALA A N 1
ATOM 758 C CA . ALA A 1 105 ? -1.142 -11.974 -11.063 1.00 95.50 105 ALA A CA 1
ATOM 759 C C . ALA A 1 105 ? -1.334 -10.662 -11.845 1.00 95.50 105 ALA A C 1
ATOM 761 O O . ALA A 1 105 ? -0.988 -10.581 -13.025 1.00 95.50 105 ALA A O 1
ATOM 762 N N . TYR A 1 106 ? -1.813 -9.601 -11.182 1.00 95.38 106 TYR A N 1
ATOM 763 C CA . TYR A 1 106 ? -1.862 -8.274 -11.785 1.00 95.38 106 TYR A CA 1
ATOM 764 C C . TYR A 1 106 ? -0.463 -7.783 -12.180 1.00 95.38 106 TYR A C 1
ATOM 766 O O . TYR A 1 106 ? -0.294 -7.386 -13.326 1.00 95.38 106 TYR A O 1
ATOM 774 N N . CYS A 1 107 ? 0.531 -7.801 -11.289 1.00 95.56 107 CYS A N 1
ATOM 775 C CA . CYS A 1 107 ? 1.884 -7.323 -11.596 1.00 95.56 107 CYS A CA 1
ATOM 776 C C . CYS A 1 107 ? 2.564 -8.138 -12.710 1.00 95.56 107 CYS A C 1
ATOM 778 O O . CYS A 1 107 ? 3.185 -7.548 -13.590 1.00 95.56 107 CYS A O 1
ATOM 780 N N . GLU A 1 108 ? 2.407 -9.462 -12.705 1.00 93.81 108 GLU A N 1
ATOM 781 C CA . GLU A 1 108 ? 2.952 -10.379 -13.718 1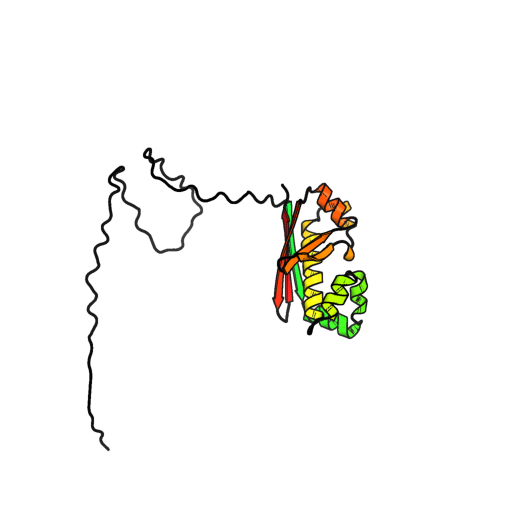.00 93.81 108 GLU A CA 1
ATOM 782 C C . GLU A 1 108 ? 2.317 -10.167 -15.105 1.00 93.81 108 GLU A C 1
ATOM 784 O O . GLU A 1 108 ? 2.992 -10.328 -16.117 1.00 93.81 108 GLU A O 1
ATOM 789 N N . SER A 1 109 ? 1.056 -9.722 -15.178 1.00 94.75 109 SER A N 1
ATOM 790 C CA . SER A 1 109 ? 0.364 -9.413 -16.445 1.00 94.75 109 SER A CA 1
ATOM 791 C C . SER A 1 109 ? 0.847 -8.143 -17.171 1.00 94.75 109 SER A C 1
ATOM 793 O O . SER A 1 109 ? 0.272 -7.752 -18.190 1.00 94.75 109 SER A O 1
ATOM 795 N N . ARG A 1 110 ? 1.848 -7.432 -16.637 1.00 95.00 110 ARG A N 1
ATOM 796 C CA . ARG A 1 110 ? 2.251 -6.099 -17.111 1.00 95.00 110 ARG A CA 1
ATOM 797 C C . ARG A 1 110 ? 3.602 -6.135 -17.831 1.00 95.00 110 ARG A C 1
ATOM 799 O O . ARG A 1 110 ? 4.451 -6.932 -17.454 1.00 95.00 110 ARG A O 1
ATOM 806 N N . PRO A 1 111 ? 3.852 -5.226 -18.798 1.00 94.31 111 PRO A N 1
ATOM 807 C CA . PRO A 1 111 ? 5.128 -5.184 -19.524 1.00 94.31 111 PRO A CA 1
ATOM 808 C C . PRO A 1 111 ? 6.356 -4.936 -18.637 1.00 94.31 111 PRO A C 1
ATOM 810 O O . PRO A 1 111 ? 7.445 -5.390 -18.965 1.00 94.31 111 PRO A O 1
ATOM 813 N N . ASP A 1 112 ? 6.174 -4.232 -17.516 1.00 94.44 112 ASP A N 1
ATOM 814 C CA . ASP A 1 112 ? 7.193 -4.026 -16.483 1.00 94.44 112 ASP A CA 1
ATOM 815 C C . ASP A 1 112 ? 6.643 -4.476 -15.115 1.00 94.44 112 ASP A C 1
ATOM 817 O O . ASP A 1 112 ? 6.031 -3.681 -14.385 1.00 94.44 112 ASP A O 1
ATOM 821 N N . PRO A 1 113 ? 6.820 -5.761 -14.754 1.00 94.88 113 PRO A N 1
ATOM 822 C CA . PRO A 1 113 ? 6.379 -6.274 -13.464 1.00 94.88 113 PRO A CA 1
ATOM 823 C C . PRO A 1 113 ? 7.093 -5.611 -12.283 1.00 94.88 113 PRO A C 1
ATOM 825 O O . PRO A 1 113 ? 6.476 -5.444 -11.233 1.00 94.88 113 PRO A O 1
ATOM 828 N N . ALA A 1 114 ? 8.357 -5.200 -12.431 1.00 96.56 114 ALA A N 1
ATOM 829 C CA . ALA A 1 114 ? 9.154 -4.650 -11.336 1.00 96.56 114 ALA A CA 1
ATOM 830 C C . ALA A 1 114 ? 8.615 -3.292 -10.868 1.00 96.56 114 ALA A C 1
ATOM 832 O O . ALA A 1 114 ? 8.384 -3.104 -9.670 1.00 96.56 114 ALA A O 1
ATOM 833 N N . THR A 1 115 ? 8.304 -2.388 -11.803 1.00 97.88 115 THR A N 1
ATOM 834 C CA . THR A 1 115 ? 7.615 -1.123 -11.499 1.00 97.88 115 THR A CA 1
ATOM 835 C C . THR A 1 115 ? 6.274 -1.373 -10.816 1.00 97.88 115 THR A C 1
ATOM 837 O O . THR A 1 115 ? 5.945 -0.732 -9.815 1.00 97.88 115 THR A O 1
ATOM 840 N N . HIS A 1 116 ? 5.480 -2.329 -11.308 1.00 97.06 116 HIS A N 1
ATOM 841 C CA . HIS A 1 116 ? 4.177 -2.605 -10.709 1.00 97.06 116 HIS A CA 1
ATOM 842 C C . HIS A 1 116 ? 4.281 -3.228 -9.309 1.00 97.06 116 HIS A C 1
ATOM 844 O O . HIS A 1 116 ? 3.514 -2.818 -8.437 1.00 97.06 116 HIS A O 1
ATOM 850 N N . VAL A 1 117 ? 5.252 -4.111 -9.050 1.00 97.75 117 VAL A N 1
ATOM 851 C CA . VAL A 1 117 ? 5.568 -4.614 -7.702 1.00 97.75 117 VAL A CA 1
ATOM 852 C C . VAL A 1 117 ? 5.998 -3.465 -6.784 1.00 97.75 117 VAL A C 1
ATOM 854 O O . VAL A 1 117 ? 5.430 -3.329 -5.702 1.00 97.75 117 VAL A O 1
ATOM 857 N N . ALA A 1 118 ? 6.910 -2.587 -7.221 1.00 98.31 118 ALA A N 1
ATOM 858 C CA . ALA A 1 118 ? 7.367 -1.435 -6.438 1.00 98.31 118 ALA A CA 1
ATOM 859 C C 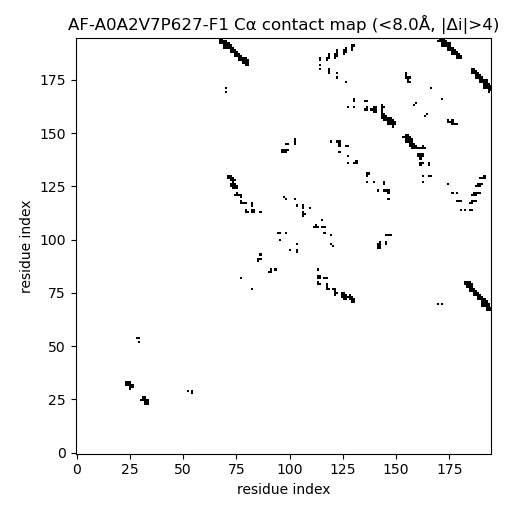. ALA A 1 118 ? 6.204 -0.533 -5.985 1.00 98.31 118 ALA A C 1
ATOM 861 O O . ALA A 1 118 ? 6.116 -0.177 -4.811 1.00 98.31 118 ALA A O 1
ATOM 862 N N . VAL A 1 119 ? 5.248 -0.247 -6.879 1.00 98.31 119 VAL A N 1
ATOM 863 C CA . VAL A 1 119 ? 4.031 0.521 -6.553 1.00 98.31 119 VAL A CA 1
ATOM 864 C C . VAL A 1 119 ? 3.164 -0.173 -5.490 1.00 98.31 119 VAL A C 1
ATOM 866 O O . VAL A 1 119 ? 2.531 0.514 -4.692 1.00 98.31 119 VAL A O 1
ATOM 869 N N . ARG A 1 120 ? 3.107 -1.512 -5.452 1.00 98.38 120 ARG A N 1
ATOM 870 C CA . ARG A 1 120 ? 2.311 -2.256 -4.448 1.00 98.38 120 ARG A CA 1
ATOM 871 C C . ARG A 1 120 ? 2.999 -2.291 -3.093 1.00 98.38 120 ARG A C 1
ATOM 873 O O . ARG A 1 120 ? 2.321 -2.141 -2.085 1.00 98.38 120 ARG A O 1
ATOM 880 N N . LEU A 1 121 ? 4.323 -2.415 -3.071 1.00 98.44 121 LEU A N 1
ATOM 881 C CA . L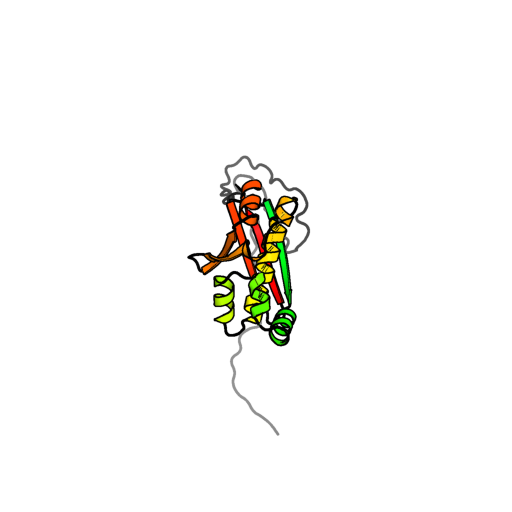EU A 1 121 ? 5.107 -2.312 -1.841 1.00 98.44 121 LEU A CA 1
ATOM 882 C C . LEU A 1 121 ? 4.967 -0.915 -1.222 1.00 98.44 121 LEU A C 1
ATOM 884 O O . LEU A 1 121 ? 4.567 -0.820 -0.065 1.00 98.44 121 LEU A O 1
ATOM 888 N N . ALA A 1 122 ? 5.154 0.145 -2.019 1.00 98.75 122 ALA A N 1
ATOM 889 C CA . ALA A 1 122 ? 4.972 1.524 -1.566 1.00 98.75 122 ALA A CA 1
ATOM 890 C C . ALA A 1 122 ? 3.553 1.766 -1.023 1.00 98.75 122 ALA A C 1
ATOM 892 O O . ALA A 1 122 ? 3.371 2.355 0.038 1.00 98.75 122 ALA A O 1
ATOM 893 N N . ALA A 1 123 ? 2.523 1.277 -1.721 1.00 98.69 123 ALA A N 1
ATOM 894 C CA . ALA A 1 123 ? 1.138 1.408 -1.274 1.00 98.69 123 ALA A CA 1
ATOM 895 C C . ALA A 1 123 ? 0.870 0.695 0.061 1.00 98.69 123 ALA A C 1
ATOM 897 O O . ALA A 1 123 ? 0.245 1.280 0.944 1.00 98.69 123 ALA A O 1
ATOM 898 N N . LYS A 1 124 ? 1.361 -0.539 0.229 1.00 98.56 124 LYS A N 1
ATOM 899 C CA . LYS A 1 124 ? 1.207 -1.311 1.473 1.00 98.56 124 LYS A CA 1
ATOM 900 C C . LYS A 1 124 ? 1.904 -0.634 2.647 1.00 98.56 124 LYS A C 1
ATOM 902 O O . LYS A 1 124 ? 1.284 -0.475 3.693 1.00 98.56 124 LYS A O 1
ATOM 907 N N . GLU A 1 125 ? 3.137 -0.172 2.455 1.00 98.38 125 GLU A N 1
ATOM 908 C CA . GLU A 1 125 ? 3.891 0.583 3.463 1.00 98.38 125 GLU A CA 1
ATOM 909 C C . GLU A 1 125 ? 3.219 1.917 3.809 1.00 98.38 125 GLU A C 1
ATOM 911 O O . GLU A 1 125 ? 3.081 2.253 4.982 1.00 98.38 125 GLU A O 1
ATOM 916 N N . ALA A 1 126 ? 2.724 2.667 2.820 1.00 98.75 126 ALA A N 1
ATOM 917 C CA . ALA A 1 126 ? 1.987 3.904 3.071 1.00 98.75 126 ALA A CA 1
ATOM 918 C C . ALA A 1 126 ? 0.720 3.654 3.912 1.00 98.75 126 ALA A C 1
ATOM 920 O O . ALA A 1 126 ? 0.461 4.389 4.863 1.00 98.75 126 ALA A O 1
ATOM 921 N N . VAL A 1 127 ? -0.049 2.601 3.619 1.00 98.56 127 VAL A N 1
ATOM 922 C CA . VAL A 1 127 ? -1.242 2.235 4.403 1.00 98.56 127 VAL A CA 1
ATOM 923 C C . VAL A 1 127 ? -0.868 1.729 5.800 1.00 98.56 127 VAL A C 1
ATOM 925 O O . VAL A 1 127 ? -1.481 2.155 6.778 1.00 98.56 127 VAL A O 1
ATOM 928 N N . TYR A 1 128 ? 0.155 0.880 5.919 1.00 98.25 128 TYR A N 1
ATOM 929 C CA . TYR A 1 128 ? 0.668 0.397 7.204 1.00 98.25 128 TYR A CA 1
ATOM 930 C C . TYR A 1 128 ? 1.095 1.564 8.105 1.00 98.25 128 TYR A C 1
ATOM 932 O O . TYR A 1 128 ? 0.639 1.663 9.245 1.00 98.25 128 TYR A O 1
ATOM 940 N N . LYS A 1 129 ? 1.872 2.515 7.570 1.00 97.88 129 LYS A N 1
ATOM 941 C CA . LYS A 1 129 ? 2.289 3.732 8.284 1.00 97.88 129 LYS A CA 1
ATOM 942 C C . LYS A 1 129 ? 1.117 4.614 8.699 1.00 97.88 129 LYS A C 1
ATOM 944 O O . LYS A 1 129 ? 1.197 5.256 9.740 1.00 97.88 129 LYS A O 1
ATOM 949 N N . ALA A 1 130 ? 0.032 4.636 7.929 1.00 97.69 130 ALA A N 1
ATOM 950 C CA . ALA A 1 130 ? -1.172 5.366 8.307 1.00 97.69 130 ALA A CA 1
ATOM 951 C C . ALA A 1 130 ? -1.940 4.674 9.457 1.00 97.69 130 ALA A C 1
ATOM 953 O O . ALA A 1 130 ? -2.533 5.362 10.283 1.00 97.69 130 ALA A O 1
ATOM 954 N N . LEU A 1 131 ? -1.900 3.334 9.538 1.00 96.44 131 LEU A N 1
ATOM 955 C CA . LEU A 1 131 ? -2.542 2.506 10.580 1.00 96.44 131 LEU A CA 1
ATOM 956 C C . LEU A 1 131 ? -1.705 2.338 11.868 1.00 96.44 131 LEU A C 1
ATOM 958 O O . LEU A 1 131 ? -2.225 1.834 12.873 1.00 96.44 131 LEU A O 1
ATOM 962 N N . GLN A 1 132 ? -0.420 2.707 11.841 1.00 89.94 132 GLN A N 1
ATOM 963 C CA . GLN A 1 132 ? 0.547 2.423 12.907 1.00 89.94 132 GLN A CA 1
ATOM 964 C C . GLN A 1 132 ? 0.232 3.126 14.249 1.00 89.94 132 GLN A C 1
ATOM 966 O O . GLN A 1 132 ? -0.728 3.882 14.392 1.00 89.94 132 GLN A O 1
ATOM 971 N N . GLY A 1 133 ? 1.058 2.868 15.268 1.00 84.75 133 GLY A N 1
ATOM 972 C CA . GLY A 1 133 ? 0.981 3.565 16.562 1.00 84.75 133 GLY A CA 1
ATOM 973 C C . GLY A 1 133 ? 0.253 2.816 17.683 1.00 84.75 133 GLY A C 1
ATOM 974 O O . GLY A 1 133 ? 0.006 3.403 18.731 1.00 84.75 133 GLY A O 1
ATOM 975 N N . SER A 1 134 ? -0.055 1.529 17.507 1.00 84.94 134 SER A N 1
ATOM 976 C CA . SER A 1 134 ? -0.477 0.636 18.596 1.00 84.94 134 SER A CA 1
ATOM 977 C C . SER A 1 134 ? 0.295 -0.682 18.565 1.00 84.94 134 SER A C 1
ATOM 979 O O . SER A 1 134 ? 0.966 -1.006 17.584 1.00 84.94 134 SER A O 1
ATOM 981 N N . GLU A 1 135 ? 0.195 -1.464 19.640 1.00 80.88 135 GLU A N 1
ATOM 982 C CA . GLU A 1 135 ? 0.741 -2.822 19.669 1.00 80.88 135 GLU A CA 1
ATOM 983 C C . GLU A 1 135 ? 0.037 -3.741 18.661 1.00 80.88 135 GLU A C 1
ATOM 985 O O . GLU A 1 135 ? 0.711 -4.477 17.946 1.00 80.88 135 GLU A O 1
ATOM 990 N N . ALA A 1 136 ? -1.287 -3.611 18.509 1.00 76.56 136 ALA A N 1
ATOM 991 C CA . ALA A 1 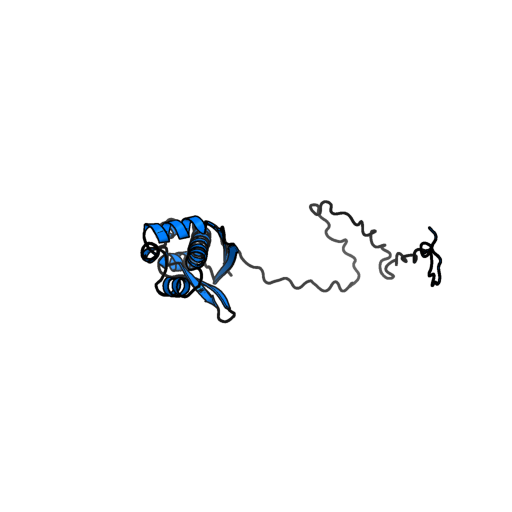136 ? -2.060 -4.337 17.500 1.00 76.56 136 ALA A CA 1
ATOM 992 C C . ALA A 1 136 ? -1.558 -4.073 16.068 1.00 76.56 136 ALA A C 1
ATOM 994 O O . ALA A 1 136 ? -1.510 -4.993 15.253 1.00 76.56 136 ALA A O 1
ATOM 995 N N . ALA A 1 137 ? -1.102 -2.849 15.770 1.00 81.94 137 ALA A N 1
ATOM 996 C CA . ALA A 1 137 ? -0.541 -2.528 14.460 1.00 81.94 137 ALA A CA 1
ATOM 997 C C . ALA A 1 137 ? 0.746 -3.316 14.140 1.00 81.94 137 ALA A C 1
ATOM 999 O O . ALA A 1 137 ? 1.000 -3.596 12.973 1.00 81.94 137 ALA A O 1
ATOM 1000 N N . ARG A 1 138 ? 1.527 -3.750 15.143 1.00 87.62 138 ARG A N 1
ATOM 1001 C CA . ARG A 1 138 ? 2.741 -4.569 14.927 1.00 87.62 138 ARG A CA 1
ATOM 1002 C C . ARG A 1 138 ? 2.441 -5.960 14.359 1.00 87.62 138 ARG A C 1
ATOM 1004 O O . ARG A 1 138 ? 3.346 -6.594 13.827 1.00 87.62 138 ARG A O 1
ATOM 1011 N N . GLY A 1 139 ? 1.203 -6.437 14.496 1.00 90.81 139 GLY A N 1
ATOM 1012 C CA . GLY A 1 139 ? 0.755 -7.726 13.968 1.00 90.81 139 GLY A CA 1
ATOM 1013 C C . GLY A 1 139 ? 0.302 -7.695 12.505 1.00 90.81 139 GLY A C 1
ATOM 1014 O O . GLY A 1 139 ? -0.002 -8.753 11.965 1.00 90.81 139 GLY A O 1
ATOM 1015 N N . ILE A 1 140 ? 0.239 -6.521 11.864 1.00 96.06 140 ILE A N 1
ATOM 1016 C CA . ILE A 1 140 ? -0.302 -6.375 10.505 1.00 96.06 140 ILE A CA 1
ATOM 1017 C C . ILE A 1 140 ? 0.606 -7.064 9.477 1.00 96.06 140 ILE A C 1
ATOM 1019 O O . ILE A 1 140 ? 1.734 -6.638 9.223 1.00 96.06 140 ILE A O 1
ATOM 1023 N N . GLY A 1 141 ? 0.093 -8.120 8.844 1.00 95.44 141 GLY A N 1
ATOM 1024 C CA . GLY A 1 141 ? 0.777 -8.820 7.761 1.00 95.44 141 GLY A CA 1
ATOM 1025 C C . GLY A 1 141 ? 0.718 -8.077 6.420 1.00 95.44 141 GLY A C 1
ATOM 1026 O O . GLY A 1 141 ? -0.296 -7.493 6.052 1.00 95.44 141 GLY A O 1
ATOM 1027 N N . TRP A 1 142 ? 1.772 -8.192 5.606 1.00 96.94 142 TRP A N 1
ATOM 1028 C CA . TRP A 1 142 ? 1.852 -7.572 4.269 1.00 96.94 142 TRP A CA 1
ATOM 1029 C C . TRP A 1 142 ? 0.685 -7.896 3.324 1.00 96.94 142 TRP A C 1
ATOM 1031 O O . TRP A 1 142 ? 0.303 -7.065 2.503 1.00 96.94 142 TRP A O 1
ATOM 1041 N N . ARG A 1 143 ? 0.132 -9.112 3.408 1.00 97.50 143 ARG A N 1
ATOM 1042 C CA . ARG A 1 143 ? -1.019 -9.541 2.593 1.00 97.50 143 ARG A CA 1
ATOM 1043 C C . ARG A 1 143 ? -2.369 -9.081 3.149 1.00 97.50 143 ARG A C 1
ATOM 1045 O O . ARG A 1 143 ? -3.366 -9.232 2.458 1.00 97.50 143 ARG A O 1
ATOM 1052 N N . GLU A 1 144 ? -2.412 -8.552 4.371 1.00 97.88 144 GLU A N 1
ATOM 1053 C CA . GLU A 1 144 ? -3.648 -8.055 4.986 1.00 97.88 144 GLU A CA 1
ATOM 1054 C C . GLU A 1 144 ? -4.055 -6.680 4.456 1.00 97.88 144 GLU A C 1
ATOM 1056 O O . GLU A 1 144 ? -5.212 -6.289 4.592 1.00 97.88 144 GLU A O 1
ATOM 1061 N N . ILE A 1 145 ? -3.111 -5.975 3.830 1.00 98.50 145 ILE A N 1
ATOM 1062 C CA . ILE A 1 145 ? -3.331 -4.764 3.047 1.00 98.50 145 ILE A CA 1
ATOM 1063 C C . ILE A 1 145 ? -3.231 -5.158 1.571 1.00 98.50 145 ILE A C 1
ATOM 1065 O O . ILE A 1 145 ? -2.155 -5.538 1.112 1.00 98.50 145 ILE A O 1
ATOM 1069 N N . GLU A 1 146 ? -4.321 -5.063 0.816 1.00 98.50 146 GLU A N 1
ATOM 1070 C CA . GLU A 1 146 ? -4.364 -5.389 -0.613 1.00 98.50 146 GLU A CA 1
ATOM 1071 C C . GLU A 1 146 ? -4.721 -4.156 -1.451 1.00 98.50 146 GLU A C 1
ATOM 1073 O O . GLU A 1 146 ? -5.721 -3.483 -1.198 1.00 98.50 146 GLU A O 1
ATOM 1078 N N . VAL A 1 147 ? -3.914 -3.867 -2.476 1.00 98.19 147 VAL A N 1
ATOM 1079 C CA . VAL A 1 147 ? -4.152 -2.768 -3.419 1.00 98.19 147 VAL A CA 1
ATOM 1080 C C . VAL A 1 147 ? -5.081 -3.236 -4.535 1.00 98.19 147 VAL A C 1
ATOM 1082 O O . VAL A 1 147 ? -4.668 -3.941 -5.461 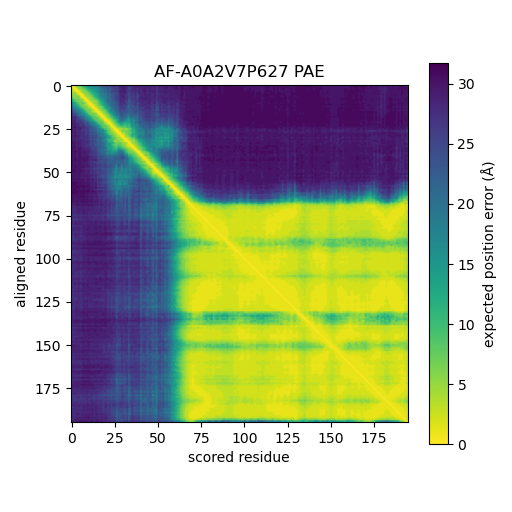1.00 98.19 147 VAL A O 1
ATOM 1085 N N . THR A 1 148 ? -6.326 -2.784 -4.487 1.00 96.62 148 THR A N 1
ATOM 1086 C CA . THR A 1 148 ? -7.373 -3.128 -5.452 1.00 96.62 148 THR A CA 1
ATOM 1087 C C . THR A 1 148 ? -7.611 -1.979 -6.445 1.00 96.62 148 THR A C 1
ATOM 1089 O O . THR A 1 148 ? -6.864 -0.993 -6.501 1.00 96.62 148 THR A O 1
ATOM 1092 N N . ARG A 1 149 ? -8.631 -2.118 -7.299 1.00 93.12 149 ARG A N 1
ATOM 1093 C CA . ARG A 1 149 ? -9.177 -1.018 -8.103 1.00 93.12 149 ARG A CA 1
ATOM 1094 C C . ARG A 1 149 ? -10.655 -0.847 -7.789 1.00 93.12 149 ARG A C 1
ATOM 1096 O O . ARG A 1 149 ? -11.397 -1.826 -7.828 1.00 93.12 149 ARG A O 1
ATOM 1103 N N . GLY A 1 150 ? -11.069 0.394 -7.557 1.00 88.25 150 GLY A N 1
ATOM 1104 C CA . GLY A 1 150 ? -12.476 0.771 -7.515 1.00 88.25 150 GLY A CA 1
ATOM 1105 C C . GLY A 1 150 ? -13.141 0.648 -8.890 1.00 88.25 150 GLY A C 1
ATOM 1106 O O . GLY A 1 150 ? -12.472 0.576 -9.925 1.00 88.25 150 GLY A O 1
ATOM 1107 N N . ALA A 1 151 ? -14.476 0.663 -8.909 1.00 87.00 151 ALA A N 1
ATOM 1108 C CA . ALA A 1 151 ? -15.271 0.563 -10.138 1.00 87.00 151 ALA A CA 1
ATOM 1109 C C . ALA A 1 151 ? -15.038 1.728 -11.126 1.00 87.00 151 ALA A C 1
ATOM 1111 O O . ALA A 1 151 ? -15.264 1.578 -12.322 1.00 87.00 151 ALA A O 1
ATOM 1112 N N . ASP A 1 152 ? -14.548 2.872 -10.641 1.00 90.00 152 ASP A N 1
ATOM 1113 C CA . ASP A 1 152 ? -14.146 4.034 -11.443 1.00 90.00 152 ASP A CA 1
ATOM 1114 C C . ASP A 1 152 ? -12.671 3.984 -11.902 1.00 90.00 152 ASP A C 1
ATOM 1116 O O . ASP A 1 152 ? -12.144 4.956 -12.443 1.00 90.00 152 ASP A O 1
ATOM 1120 N N . GLY A 1 153 ? -11.988 2.856 -11.678 1.00 89.25 153 GLY A N 1
ATOM 1121 C CA . GLY A 1 153 ? -10.600 2.615 -12.070 1.00 89.25 153 GLY A CA 1
ATOM 1122 C C . GLY A 1 153 ? -9.544 3.207 -11.131 1.00 89.25 153 GLY A C 1
ATOM 1123 O O . GLY A 1 153 ? -8.352 2.969 -11.357 1.00 89.25 153 GLY A O 1
ATOM 1124 N N . ARG A 1 154 ? -9.937 3.943 -10.081 1.00 93.44 154 ARG A N 1
ATOM 1125 C CA . ARG A 1 154 ? -8.999 4.488 -9.085 1.00 93.44 154 ARG A CA 1
ATOM 1126 C C . ARG A 1 154 ? -8.366 3.369 -8.250 1.00 93.44 154 ARG A C 1
ATOM 1128 O O . ARG A 1 154 ? -8.993 2.324 -8.063 1.00 93.44 154 ARG A O 1
ATOM 1135 N N . PRO A 1 155 ? -7.136 3.556 -7.738 1.00 96.06 155 PRO A N 1
ATOM 1136 C CA . PRO A 1 155 ? -6.583 2.645 -6.745 1.00 96.06 155 PRO A CA 1
ATOM 1137 C C . PRO A 1 155 ? -7.421 2.704 -5.463 1.00 96.06 155 PRO A C 1
ATOM 1139 O O . PRO A 1 155 ? -7.814 3.785 -5.025 1.00 96.06 155 PRO A O 1
ATOM 1142 N N . ASP A 1 156 ? -7.676 1.541 -4.877 1.00 96.25 156 ASP A N 1
ATOM 1143 C CA . ASP A 1 156 ? -8.401 1.398 -3.614 1.00 96.25 156 ASP A CA 1
ATOM 1144 C C . ASP A 1 156 ? -7.688 0.360 -2.729 1.00 96.25 156 ASP A C 1
ATOM 1146 O O . ASP A 1 156 ? -6.702 -0.254 -3.154 1.00 96.25 156 ASP A O 1
ATOM 1150 N N . VAL A 1 157 ? -8.135 0.197 -1.485 1.00 97.88 157 VAL A N 1
ATOM 1151 C CA . VAL A 1 157 ? -7.484 -0.668 -0.492 1.00 97.88 157 VAL A CA 1
ATOM 1152 C C . VAL A 1 157 ? -8.504 -1.590 0.160 1.00 97.88 157 VAL A C 1
ATOM 1154 O O . VAL A 1 157 ? -9.436 -1.131 0.819 1.00 97.88 157 VAL A O 1
ATOM 1157 N N . ALA A 1 158 ? -8.287 -2.898 0.039 1.00 97.81 158 ALA A N 1
ATOM 1158 C CA . ALA A 1 158 ? -8.966 -3.886 0.866 1.00 97.81 158 ALA A CA 1
ATOM 1159 C C . ALA A 1 158 ? -8.099 -4.203 2.094 1.00 97.81 158 ALA A C 1
ATOM 1161 O O . ALA A 1 158 ? -6.900 -4.456 1.973 1.00 97.81 158 ALA A O 1
ATOM 1162 N N . LEU A 1 159 ? -8.713 -4.174 3.279 1.00 98.12 159 LEU A N 1
ATOM 1163 C CA . LEU A 1 159 ? -8.078 -4.547 4.541 1.00 98.12 159 LEU A CA 1
ATOM 1164 C C . LEU A 1 159 ? -8.693 -5.849 5.059 1.00 98.12 159 LEU A C 1
ATOM 1166 O O . LEU A 1 159 ? -9.905 -6.046 4.986 1.00 98.12 159 LEU A O 1
ATOM 1170 N N . SER A 1 160 ? -7.864 -6.718 5.625 1.00 98.06 160 SER A N 1
ATOM 1171 C CA . SER A 1 160 ? -8.272 -7.963 6.288 1.00 98.06 160 SER A CA 1
ATOM 1172 C C . SER A 1 160 ? -7.463 -8.179 7.576 1.00 98.06 160 SER A C 1
ATOM 1174 O O . SER A 1 160 ? -6.660 -7.324 7.942 1.00 98.06 160 SER A O 1
ATOM 1176 N N . GLY A 1 161 ? -7.703 -9.272 8.306 1.00 96.44 161 GLY A N 1
ATOM 1177 C CA . GLY A 1 161 ? -6.894 -9.650 9.474 1.00 96.44 161 GLY A CA 1
ATOM 1178 C C . GLY A 1 161 ? -6.759 -8.560 10.549 1.00 96.44 161 GLY A C 1
ATOM 1179 O O . GLY A 1 161 ? -7.729 -7.879 10.898 1.00 96.44 161 GLY A O 1
ATOM 1180 N N . ALA A 1 162 ? -5.542 -8.393 11.069 1.00 95.94 162 ALA A N 1
ATOM 1181 C CA . ALA A 1 162 ? -5.199 -7.351 12.030 1.00 95.94 162 ALA A CA 1
ATOM 1182 C C . ALA A 1 162 ? -5.287 -5.944 11.414 1.00 95.94 162 ALA A C 1
ATOM 1184 O O . ALA A 1 162 ? -5.654 -5.003 12.120 1.00 95.94 162 ALA A O 1
ATOM 1185 N N . ALA A 1 163 ? -5.036 -5.784 10.108 1.00 97.38 163 ALA A N 1
ATOM 1186 C CA . ALA A 1 163 ? -5.186 -4.492 9.428 1.00 97.38 163 ALA A CA 1
ATOM 1187 C C . ALA A 1 163 ? -6.636 -3.980 9.474 1.00 97.38 163 ALA A C 1
ATOM 1189 O O . ALA A 1 163 ? -6.877 -2.816 9.801 1.00 97.38 163 ALA A O 1
ATOM 1190 N N . ALA A 1 164 ? -7.611 -4.857 9.211 1.00 96.94 164 ALA A N 1
ATOM 1191 C CA . ALA A 1 164 ? -9.034 -4.534 9.315 1.00 96.94 164 ALA A CA 1
ATOM 1192 C C . ALA A 1 164 ? -9.461 -4.268 10.766 1.00 96.94 164 ALA A C 1
ATOM 1194 O O . ALA A 1 164 ? -10.185 -3.307 11.022 1.00 96.94 164 ALA A O 1
ATOM 1195 N N . ALA A 1 165 ? -8.979 -5.070 11.722 1.00 95.56 165 ALA A N 1
ATOM 1196 C CA . ALA A 1 165 ? -9.258 -4.859 13.143 1.00 95.56 165 ALA A CA 1
ATOM 1197 C C . ALA A 1 165 ? -8.743 -3.491 13.631 1.00 95.56 165 ALA A C 1
ATOM 1199 O O . ALA A 1 165 ? -9.476 -2.753 14.290 1.00 95.56 165 ALA A O 1
ATOM 1200 N N . ARG A 1 166 ? -7.521 -3.106 13.238 1.00 95.88 166 ARG A N 1
ATOM 1201 C CA . ARG A 1 166 ? -6.927 -1.798 13.550 1.00 95.88 166 ARG A CA 1
ATOM 1202 C C . ARG A 1 166 ? -7.681 -0.641 12.890 1.00 95.88 166 ARG A C 1
ATOM 1204 O O . ARG A 1 166 ? -7.884 0.396 13.516 1.00 95.88 166 ARG A O 1
ATOM 1211 N N . ALA A 1 167 ? -8.128 -0.813 11.647 1.00 96.19 167 ALA A N 1
ATOM 1212 C CA . ALA A 1 167 ? -8.945 0.183 10.959 1.00 96.19 167 ALA A CA 1
ATOM 1213 C C . ALA A 1 167 ? -10.303 0.394 11.658 1.00 96.19 167 ALA A C 1
ATOM 1215 O O . ALA A 1 167 ? -10.734 1.534 11.823 1.00 96.19 167 ALA A O 1
ATOM 1216 N N . ALA A 1 168 ? -10.939 -0.682 12.134 1.00 95.12 168 ALA A N 1
ATOM 1217 C CA . ALA A 1 168 ? -12.184 -0.614 12.898 1.00 95.12 168 ALA A CA 1
ATOM 1218 C C . ALA A 1 168 ? -12.002 0.050 14.278 1.00 95.12 168 ALA A C 1
ATOM 1220 O O . ALA A 1 168 ? -12.815 0.893 14.655 1.00 95.12 168 ALA A O 1
ATOM 1221 N N . GLU A 1 169 ? -10.918 -0.263 14.999 1.00 94.19 169 GLU A N 1
ATOM 1222 C CA . GLU A 1 169 ? -10.541 0.383 16.271 1.00 94.19 169 GLU A CA 1
ATOM 1223 C C . GLU A 1 169 ? -10.424 1.910 16.114 1.00 94.19 169 GLU A C 1
ATOM 1225 O O . GLU A 1 169 ? -10.983 2.674 16.901 1.00 94.19 169 GLU A O 1
ATOM 1230 N N . LEU A 1 170 ? -9.754 2.350 15.044 1.00 94.25 170 LEU A N 1
ATOM 1231 C CA . LEU A 1 170 ? -9.587 3.759 14.684 1.00 94.25 170 LEU A CA 1
ATOM 1232 C C . LEU A 1 170 ? -10.849 4.403 14.077 1.00 94.25 170 LEU A C 1
ATOM 1234 O O . LEU A 1 170 ? -10.852 5.610 13.854 1.00 94.25 170 LEU A O 1
ATOM 1238 N N . ARG A 1 171 ? -11.918 3.634 13.815 1.00 95.56 171 ARG A N 1
ATOM 1239 C CA . ARG A 1 171 ? -13.140 4.068 13.103 1.00 95.56 171 ARG A CA 1
ATOM 1240 C C . ARG A 1 171 ? -12.868 4.620 11.697 1.00 95.56 171 ARG A C 1
ATOM 1242 O O . ARG A 1 171 ? -13.514 5.563 11.243 1.00 95.56 171 ARG A O 1
ATOM 1249 N N . VAL A 1 172 ? -11.914 4.017 10.989 1.00 96.25 172 VAL A N 1
ATOM 1250 C CA . VAL A 1 172 ? -11.636 4.327 9.582 1.00 96.25 172 VAL A CA 1
ATOM 1251 C C . VAL A 1 172 ? -12.827 3.904 8.731 1.00 96.25 172 VAL A C 1
ATOM 1253 O O . VAL A 1 172 ? -13.166 2.725 8.658 1.00 96.25 172 VAL A O 1
ATOM 1256 N N . ARG A 1 173 ? -13.425 4.868 8.034 1.00 94.81 173 ARG A N 1
ATOM 1257 C CA . ARG A 1 173 ? -14.496 4.639 7.062 1.00 94.81 173 ARG A CA 1
ATOM 1258 C C . ARG A 1 173 ? -13.952 4.411 5.651 1.00 94.81 173 ARG A C 1
ATOM 1260 O O . ARG A 1 173 ? -14.555 3.676 4.873 1.00 94.81 173 ARG A O 1
ATOM 1267 N N . ARG A 1 174 ? -12.829 5.048 5.299 1.00 94.19 174 ARG A N 1
ATOM 1268 C CA . ARG A 1 174 ? -12.180 4.894 3.988 1.00 94.19 174 ARG A CA 1
ATOM 1269 C C . ARG A 1 174 ? -10.673 5.121 4.061 1.00 94.19 174 ARG A C 1
ATOM 1271 O O . ARG A 1 174 ? -10.210 6.002 4.780 1.00 94.19 174 ARG A O 1
ATOM 1278 N N . VAL A 1 175 ? -9.922 4.391 3.240 1.00 96.94 175 VAL A N 1
ATOM 1279 C CA . VAL A 1 175 ? -8.529 4.715 2.911 1.00 96.94 175 VAL A CA 1
ATOM 1280 C C . VAL A 1 175 ? -8.512 5.460 1.576 1.00 96.94 175 VAL A C 1
ATOM 1282 O O . VAL A 1 175 ? -9.003 4.952 0.571 1.00 96.94 175 VAL A O 1
ATOM 1285 N N . LEU A 1 176 ? -7.977 6.678 1.546 1.00 96.44 176 LEU A N 1
ATOM 1286 C CA . LEU A 1 176 ? -7.678 7.384 0.302 1.00 96.44 176 LEU A CA 1
ATOM 1287 C C . LEU A 1 176 ? -6.249 7.040 -0.111 1.00 96.44 176 LEU A C 1
ATOM 1289 O O . LEU A 1 176 ? -5.321 7.303 0.650 1.00 96.44 176 LEU A O 1
ATOM 1293 N N . LEU A 1 177 ? -6.075 6.476 -1.306 1.00 97.94 177 LEU A N 1
ATOM 1294 C CA . LEU A 1 177 ? -4.775 6.075 -1.839 1.00 97.94 177 LEU A CA 1
ATOM 1295 C C . LEU A 1 177 ? -4.450 6.867 -3.112 1.00 97.94 177 LEU A C 1
ATOM 1297 O O . LEU A 1 177 ? -5.262 6.954 -4.032 1.00 97.94 177 LEU A O 1
ATOM 1301 N N . SER A 1 178 ? -3.241 7.421 -3.180 1.00 98.00 178 SER A N 1
ATOM 1302 C CA . SER A 1 178 ? -2.677 8.044 -4.378 1.00 98.00 178 SER A CA 1
ATOM 1303 C C . SER A 1 178 ? -1.341 7.395 -4.717 1.00 98.00 178 SER A C 1
ATOM 1305 O O . SER A 1 178 ? -0.537 7.131 -3.823 1.00 98.00 178 SER A O 1
ATOM 1307 N N . LEU A 1 179 ? -1.114 7.122 -6.003 1.00 98.25 179 LEU A N 1
ATOM 1308 C CA . LEU A 1 179 ? 0.036 6.376 -6.514 1.00 98.25 179 LEU A CA 1
ATOM 1309 C C . LEU A 1 179 ? 0.685 7.153 -7.660 1.00 98.25 179 LEU A C 1
ATOM 1311 O O . LEU A 1 179 ? -0.005 7.580 -8.585 1.00 98.25 179 LEU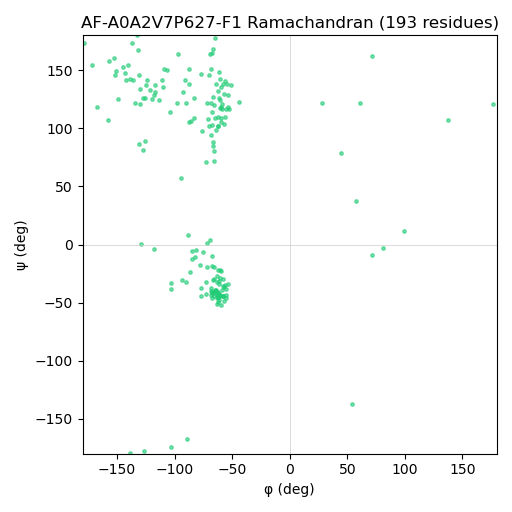 A O 1
ATOM 1315 N N . SER A 1 180 ? 2.009 7.271 -7.646 1.00 98.12 180 SER A N 1
ATOM 1316 C CA . SER A 1 180 ? 2.794 7.803 -8.764 1.00 98.12 180 SER A CA 1
ATOM 1317 C C . SER A 1 180 ? 4.082 7.000 -8.927 1.00 98.12 180 SER A C 1
ATOM 1319 O O . SER A 1 180 ? 4.540 6.358 -7.984 1.00 98.12 180 SER A O 1
ATOM 1321 N N . HIS A 1 181 ? 4.650 6.970 -10.128 1.00 97.81 181 HIS A N 1
ATOM 1322 C CA . HIS A 1 181 ? 5.900 6.260 -10.386 1.00 97.81 181 HIS A CA 1
ATOM 1323 C C . HIS A 1 181 ? 6.635 6.804 -11.610 1.00 97.81 181 HIS A C 1
ATOM 1325 O O . HIS A 1 181 ? 6.049 7.398 -12.514 1.00 97.81 181 HIS A O 1
ATOM 1331 N N . THR A 1 182 ? 7.936 6.549 -11.631 1.00 97.69 182 THR A N 1
ATOM 1332 C CA . THR A 1 182 ? 8.834 6.680 -12.777 1.00 97.69 182 THR A CA 1
ATOM 1333 C C . THR A 1 182 ? 9.575 5.352 -12.968 1.00 97.69 182 THR A C 1
ATOM 1335 O O . THR A 1 182 ? 9.375 4.408 -12.207 1.00 97.69 182 THR A O 1
ATOM 1338 N N . HIS A 1 183 ? 10.483 5.284 -13.942 1.00 94.56 183 HIS A N 1
ATOM 1339 C CA . HIS A 1 183 ? 11.398 4.148 -14.106 1.00 94.56 183 HIS A CA 1
ATOM 1340 C C . HIS A 1 183 ? 12.434 4.012 -12.965 1.00 94.56 183 HIS A C 1
ATOM 1342 O O . HIS A 1 183 ? 13.145 3.013 -12.906 1.00 94.56 183 HIS A O 1
ATOM 1348 N N . LEU A 1 184 ? 12.548 5.008 -12.072 1.00 97.44 184 LEU A N 1
ATOM 1349 C CA . LEU A 1 184 ? 13.488 5.001 -10.942 1.00 97.44 184 LEU A CA 1
ATOM 1350 C C . LEU A 1 184 ? 12.807 4.683 -9.609 1.00 97.44 184 LEU A C 1
ATOM 1352 O O . LEU A 1 184 ? 13.385 3.985 -8.780 1.00 97.44 184 LEU A O 1
ATOM 1356 N N . ALA A 1 185 ? 11.596 5.190 -9.379 1.00 98.06 185 ALA A N 1
ATOM 1357 C CA . ALA A 1 185 ? 10.927 5.056 -8.090 1.00 98.06 185 ALA A CA 1
ATOM 1358 C C . ALA A 1 185 ? 9.402 5.045 -8.213 1.00 98.06 185 ALA A C 1
ATOM 1360 O O . ALA A 1 185 ? 8.825 5.714 -9.070 1.00 98.06 185 ALA A O 1
ATOM 1361 N N . ALA A 1 186 ? 8.760 4.330 -7.297 1.00 98.56 186 ALA A N 1
ATOM 1362 C CA . ALA A 1 186 ? 7.331 4.360 -7.044 1.00 98.56 186 ALA A CA 1
ATOM 1363 C C . ALA A 1 186 ? 7.060 5.035 -5.696 1.00 98.56 186 ALA A C 1
ATOM 1365 O O . ALA A 1 186 ? 7.730 4.734 -4.712 1.00 98.56 186 ALA A O 1
ATOM 1366 N N . VAL A 1 187 ? 6.069 5.922 -5.644 1.00 98.75 187 VAL A N 1
ATOM 1367 C CA . VAL A 1 187 ? 5.624 6.614 -4.430 1.00 98.75 187 VAL A CA 1
ATOM 1368 C C . VAL A 1 187 ? 4.138 6.364 -4.203 1.00 98.75 187 VAL A C 1
ATOM 1370 O O . VAL A 1 187 ? 3.340 6.357 -5.147 1.00 98.75 187 VAL A O 1
ATOM 1373 N N . ALA A 1 188 ? 3.760 6.189 -2.942 1.00 98.75 188 ALA A N 1
ATOM 1374 C CA . ALA A 1 188 ? 2.371 6.110 -2.525 1.00 98.75 188 ALA A CA 1
ATOM 1375 C C . ALA A 1 188 ? 2.099 7.037 -1.340 1.00 98.75 188 ALA A C 1
ATOM 1377 O O . ALA A 1 188 ? 2.945 7.208 -0.463 1.00 98.75 188 ALA A O 1
ATOM 1378 N N . VAL A 1 189 ? 0.894 7.603 -1.311 1.00 98.75 189 VAL A N 1
ATOM 1379 C CA . VAL A 1 189 ? 0.360 8.369 -0.181 1.00 98.75 189 VAL A CA 1
ATOM 1380 C C . VAL A 1 189 ? -0.982 7.767 0.206 1.00 98.75 189 VAL A C 1
ATOM 1382 O O . VAL A 1 189 ? -1.867 7.644 -0.643 1.00 98.75 189 VAL A O 1
ATOM 1385 N N . ALA A 1 190 ? -1.130 7.414 1.480 1.00 98.50 190 ALA A N 1
ATOM 1386 C CA . ALA A 1 190 ? -2.361 6.909 2.067 1.00 98.50 190 ALA A CA 1
ATOM 1387 C C . ALA A 1 190 ? -2.866 7.875 3.148 1.00 98.50 190 ALA A C 1
ATOM 1389 O O . ALA A 1 190 ? -2.086 8.354 3.972 1.00 98.50 190 ALA A O 1
ATOM 1390 N N . VAL A 1 191 ? -4.173 8.138 3.166 1.00 97.81 191 VAL A N 1
ATOM 1391 C CA . VAL A 1 191 ? -4.851 8.910 4.218 1.00 97.81 191 VAL A CA 1
ATOM 1392 C C . VAL A 1 191 ? -6.035 8.101 4.733 1.00 97.81 191 VAL A C 1
ATOM 1394 O O . VAL A 1 191 ? -6.892 7.688 3.952 1.00 97.81 191 VAL A O 1
ATOM 1397 N N . LEU A 1 192 ? -6.094 7.883 6.044 1.00 97.56 192 LEU A N 1
ATOM 1398 C CA . LEU A 1 192 ? -7.245 7.278 6.706 1.00 97.56 192 LEU A CA 1
ATOM 1399 C C . LEU A 1 192 ? -8.289 8.359 6.974 1.00 97.56 192 LEU A C 1
ATOM 1401 O O . LEU A 1 192 ? -7.984 9.372 7.602 1.00 97.56 192 LEU A O 1
ATOM 1405 N N . VAL A 1 193 ? -9.516 8.132 6.519 1.00 96.25 193 VAL A N 1
ATOM 1406 C CA . VAL A 1 193 ? -10.645 9.048 6.693 1.00 96.25 193 VAL A CA 1
ATOM 1407 C C . VAL A 1 193 ? -11.685 8.398 7.598 1.00 96.25 193 VAL A C 1
ATOM 1409 O O . VAL A 1 193 ? -12.141 7.283 7.326 1.00 96.25 193 VAL A O 1
ATOM 1412 N N . GLY A 1 194 ? -12.028 9.093 8.680 1.00 91.50 194 GLY A N 1
ATOM 1413 C CA . GLY A 1 194 ? -13.109 8.743 9.600 1.00 91.50 194 GLY A CA 1
ATOM 1414 C C . GLY A 1 194 ? -14.449 9.350 9.194 1.00 91.50 194 GLY A C 1
ATOM 1415 O O . GLY A 1 194 ? -14.604 9.861 8.082 1.00 91.50 194 GLY A O 1
ATOM 1416 N N . GLU A 1 195 ? -15.405 9.293 10.117 1.00 72.50 195 GLU A N 1
ATOM 1417 C CA . GLU A 1 195 ? -16.629 10.113 10.079 1.00 72.50 195 GLU A CA 1
ATOM 1418 C C . GLU A 1 195 ? -16.403 11.504 10.693 1.00 72.50 195 GLU A C 1
ATOM 1420 O O . GLU A 1 195 ? -15.494 11.629 11.552 1.00 72.50 195 GLU A O 1
#

Secondary structure (DSSP, 8-state):
--------------PPP----------TTT-PPPPP---------S--PPP--SS----PPP--PPP--EEEEEEEEEEHHHHHHHHHHH-GGGGGGTS-HHHHHHHHTSS-HHHHHHHHHHHHHHHHHHH-SSTGGGG--TTTEEEEE-TTS-EEEEE-HHHHHHHHHTT--EEEEEEEE-SSEEEEEEEEE--

pLDDT: mean 77.84, std 24.59, range [31.92, 98.75]

Radius of gyration: 29.41 Å; Cα contacts (8 Å, |Δi|>4): 273; chains: 1; bounding box: 54×72×76 Å

Mean predicted aligned error: 15.53 Å